Protein AF-A0AAJ1ILN6-F1 (afdb_monomer_lite)

Sequence (214 aa):
MKGFLTTLLFLIFINPLFASNISEKEVSNAFVAITDLGYITAADFISLNRKNFDSIAIRISPSTSLPDAVLFSDADLSFFLPYFEDDDNSNFLSSFLPTIDPFVSERLKINNWKKGEAIVTGAAALVFPNNMTFQQFLSSFQSESLPKVGVSFNYTVSGTLFESEINIKGILIVESDSYGVPIVSPLRLTINNEDYDLSFFERAPLLLTMKNDI

pLDDT: mean 74.53, std 18.69, range [26.62, 97.56]

Foldseek 3Di:
DVVVVVVVVVVVVPPPPPPVPWDPQNVVVQVLLVVLVVLLVVLCLQLVPCPPDVQKDFDADPQARHTFKIWGDFDQLQPRLVVLVPPPRPGPCVVLDVNSSVVSNVSSVVVVGDGFAKTKGWMKGKDFPPSHHPVNQSVCVVVLKHGWIKIWIWMWIGGPNTPDIKIKTFIWIWIADPRSQIDIGTPWIAIPNRTDDSVVCVVVVPPSPPPPDD

Secondary structure (DSSP, 8-state):
-HHHHHHHHHHHHT---------HHHHHHHHHHHHHHHHHHHHHHHH------TTEEEEEPTTT-SEEEEEEEEEEGGGHHHHHH------GGGGTS--HHHHHHHHHHHHTPPTTS-EEEEEEEEE-GGG--HHHHHHHHHTT----EEEEEEEEEESTT-SS-EEEEEEEEEEE-TTS-EEEEEEEEEETTEEPPTHHHHHS--S-------

Structure (mmCIF, N/CA/C/O backbone):
data_AF-A0AAJ1ILN6-F1
#
_entry.id   AF-A0AAJ1ILN6-F1
#
loop_
_atom_site.group_PDB
_atom_site.id
_atom_site.type_symbol
_atom_site.label_atom_id
_atom_site.label_alt_id
_atom_site.label_comp_id
_atom_site.label_asym_id
_atom_site.label_entity_id
_atom_site.label_seq_id
_atom_site.pdbx_PDB_ins_code
_atom_site.Cartn_x
_atom_site.Cartn_y
_atom_site.Cartn_z
_atom_site.occupancy
_atom_site.B_iso_or_equiv
_atom_site.auth_seq_id
_atom_site.auth_comp_id
_atom_site.auth_asym_id
_atom_site.auth_atom_id
_atom_site.pdbx_PDB_model_num
ATOM 1 N N . MET A 1 1 ? -55.133 -8.250 15.981 1.00 48.97 1 MET A N 1
ATOM 2 C CA . MET A 1 1 ? -53.756 -8.801 15.929 1.00 48.97 1 MET A CA 1
ATOM 3 C C . MET A 1 1 ? -53.066 -8.684 14.568 1.00 48.97 1 MET A C 1
ATOM 5 O O . MET A 1 1 ? -51.870 -8.447 14.574 1.00 48.97 1 MET A O 1
ATOM 9 N N . LYS A 1 2 ? -53.751 -8.787 13.415 1.00 44.19 2 LYS A N 1
ATOM 10 C CA . LYS A 1 2 ? -53.084 -8.696 12.094 1.00 44.19 2 LYS A CA 1
ATOM 11 C C . LYS A 1 2 ? -52.472 -7.323 11.764 1.00 44.19 2 LYS A C 1
ATOM 13 O O . LYS A 1 2 ? -51.439 -7.293 11.121 1.00 44.19 2 LYS A O 1
ATOM 18 N N . GLY A 1 3 ? -53.049 -6.218 12.250 1.00 50.69 3 GLY A N 1
ATOM 19 C CA . GLY A 1 3 ? -52.530 -4.867 11.978 1.00 50.69 3 GLY A CA 1
ATOM 20 C C . GLY A 1 3 ? -51.237 -4.498 12.716 1.00 50.69 3 GLY A C 1
ATOM 21 O O . GLY A 1 3 ? -50.501 -3.649 12.244 1.00 50.69 3 GLY A O 1
ATOM 22 N N . PHE A 1 4 ? -50.929 -5.152 13.843 1.00 55.75 4 PHE A N 1
ATOM 23 C CA . PHE A 1 4 ? -49.705 -4.868 14.608 1.00 55.75 4 PHE A CA 1
ATOM 24 C C . PHE A 1 4 ? -48.463 -5.465 13.930 1.00 55.75 4 PHE A C 1
ATOM 26 O O . PHE A 1 4 ? -47.391 -4.869 13.943 1.00 55.75 4 PHE A O 1
ATOM 33 N N . LEU A 1 5 ? -48.633 -6.623 13.280 1.00 52.34 5 LEU A N 1
ATOM 34 C CA . LEU A 1 5 ? -47.559 -7.310 12.566 1.00 52.34 5 LEU A CA 1
ATOM 35 C C . LEU A 1 5 ? -47.140 -6.543 11.303 1.00 52.34 5 LEU A C 1
ATOM 37 O O . LEU A 1 5 ? -45.954 -6.462 11.008 1.00 52.34 5 LEU A O 1
ATOM 41 N N . THR A 1 6 ? -48.094 -5.938 10.589 1.00 55.59 6 THR A N 1
ATOM 42 C CA . THR A 1 6 ? -47.812 -5.155 9.377 1.00 55.59 6 THR A CA 1
ATOM 43 C C . THR A 1 6 ? -47.085 -3.850 9.689 1.00 55.59 6 THR A C 1
ATOM 45 O O . THR A 1 6 ? -46.166 -3.490 8.961 1.00 55.59 6 THR A O 1
ATOM 48 N N . THR A 1 7 ? -47.435 -3.170 10.785 1.00 57.41 7 THR A N 1
ATOM 49 C CA . THR A 1 7 ? -46.750 -1.939 11.214 1.00 57.41 7 THR A CA 1
ATOM 50 C C . THR A 1 7 ? -45.329 -2.219 11.710 1.00 57.41 7 THR A C 1
ATOM 52 O O . THR A 1 7 ? -44.417 -1.458 11.401 1.00 57.41 7 THR A O 1
ATOM 55 N N . LEU A 1 8 ? -45.116 -3.337 12.418 1.00 53.53 8 LEU A N 1
ATOM 56 C CA . LEU A 1 8 ? -43.787 -3.768 12.862 1.00 53.53 8 LEU A CA 1
ATOM 57 C C . LEU A 1 8 ? -42.889 -4.161 11.678 1.00 53.53 8 LEU A C 1
ATOM 59 O O . LEU A 1 8 ? -41.718 -3.797 11.658 1.00 53.53 8 LEU A O 1
ATOM 63 N N . LEU A 1 9 ? -43.445 -4.850 10.671 1.00 54.59 9 LEU A N 1
ATOM 64 C CA . LEU A 1 9 ? -42.706 -5.185 9.453 1.00 54.59 9 LEU A CA 1
ATOM 65 C C . LEU A 1 9 ? -42.307 -3.918 8.691 1.00 54.59 9 LEU A C 1
ATOM 67 O O . LEU A 1 9 ? -41.173 -3.821 8.240 1.00 54.59 9 LEU A O 1
ATOM 71 N N . PHE A 1 10 ? -43.205 -2.930 8.600 1.00 53.09 10 PHE A N 1
ATOM 72 C CA . PHE A 1 10 ? -42.901 -1.661 7.941 1.00 53.09 10 PHE A CA 1
ATOM 73 C C . PHE A 1 10 ? -41.763 -0.925 8.653 1.00 53.09 10 PHE A C 1
ATOM 75 O O . PHE A 1 10 ? -40.828 -0.526 7.977 1.00 53.09 10 PHE A O 1
ATOM 82 N N . LEU A 1 11 ? -41.771 -0.842 9.993 1.00 51.12 11 LEU A N 1
ATOM 83 C CA . LEU A 1 11 ? -40.703 -0.208 10.787 1.00 51.12 11 LEU A CA 1
ATOM 84 C C . LEU A 1 11 ? -39.319 -0.859 10.611 1.00 51.12 11 LEU A C 1
ATOM 86 O O . LEU A 1 11 ? -38.316 -0.156 10.676 1.00 51.12 11 LEU A O 1
ATOM 90 N N . ILE A 1 12 ? -39.252 -2.166 10.337 1.00 56.06 12 ILE A N 1
ATOM 91 C CA . ILE A 1 12 ? -37.987 -2.864 10.037 1.00 56.06 12 ILE A CA 1
ATOM 92 C C . ILE A 1 12 ? -37.446 -2.469 8.650 1.00 56.06 12 ILE A C 1
ATOM 94 O O . ILE A 1 12 ? -36.233 -2.419 8.468 1.00 56.06 12 ILE A O 1
ATOM 98 N N . P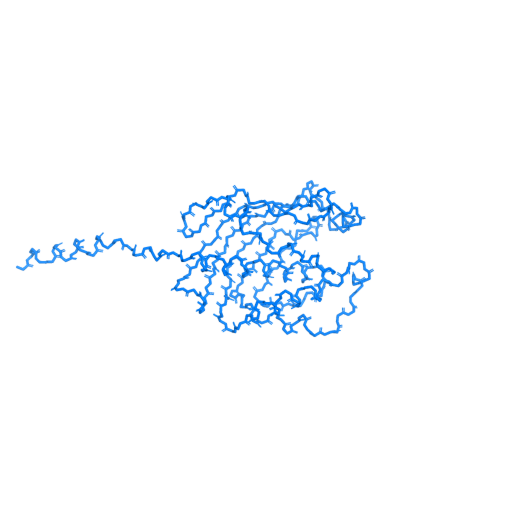HE A 1 13 ? -38.319 -2.119 7.698 1.00 49.25 13 PHE A N 1
ATOM 99 C CA . PHE A 1 13 ? -37.930 -1.655 6.359 1.00 49.25 13 PHE A CA 1
ATOM 100 C C . PHE A 1 13 ? -37.623 -0.148 6.271 1.00 49.25 13 PHE A C 1
ATOM 102 O O . PHE A 1 13 ? -37.093 0.282 5.250 1.00 49.25 13 PHE A O 1
ATOM 109 N N . ILE A 1 14 ? -37.936 0.653 7.303 1.00 47.62 14 ILE A N 1
ATOM 110 C CA . ILE A 1 14 ? -37.633 2.103 7.350 1.00 47.62 14 ILE A CA 1
ATOM 111 C C . ILE A 1 14 ? -36.476 2.453 8.279 1.00 47.62 14 ILE A C 1
ATOM 113 O O . ILE A 1 14 ? -36.237 3.637 8.499 1.00 47.62 14 ILE A O 1
ATOM 117 N N . ASN A 1 15 ? -35.735 1.481 8.815 1.00 37.62 15 ASN A N 1
ATOM 118 C CA . ASN A 1 15 ? -34.398 1.834 9.265 1.00 37.62 15 ASN A CA 1
ATOM 119 C C . ASN A 1 15 ? -33.608 2.164 7.996 1.00 37.62 15 ASN A C 1
ATOM 121 O O . ASN A 1 15 ? -33.340 1.237 7.222 1.00 37.62 15 ASN A O 1
ATOM 125 N N . PRO A 1 16 ? -33.202 3.428 7.749 1.00 43.28 16 PRO A N 1
ATOM 126 C CA . PRO A 1 16 ? -31.959 3.572 7.031 1.00 43.28 16 PRO A CA 1
ATOM 127 C C . PRO A 1 16 ? -30.990 2.754 7.879 1.00 43.28 16 PRO A C 1
ATOM 129 O O . PRO A 1 16 ? -30.863 2.982 9.084 1.00 43.28 16 PRO A O 1
ATOM 132 N N . LEU A 1 17 ? -30.410 1.713 7.283 1.00 42.50 17 LEU A N 1
ATOM 133 C CA . LEU A 1 17 ? -29.115 1.223 7.724 1.00 42.50 17 LEU A CA 1
ATOM 134 C C . LEU A 1 17 ? -28.355 2.481 8.105 1.00 42.50 17 LEU A C 1
ATOM 136 O O . LEU A 1 17 ? -28.198 3.353 7.249 1.00 42.50 17 LEU A O 1
ATOM 140 N N . PHE A 1 18 ? -28.089 2.652 9.399 1.00 43.62 18 PHE A N 1
ATOM 141 C CA . PHE A 1 18 ? -27.288 3.752 9.881 1.00 43.62 18 PHE A CA 1
ATOM 142 C C . PHE A 1 18 ? -26.001 3.625 9.080 1.00 43.62 18 PHE A C 1
ATOM 144 O O . PHE A 1 18 ? -25.185 2.752 9.364 1.00 43.62 18 PHE A O 1
ATOM 151 N N . ALA A 1 19 ? -25.883 4.404 8.005 1.00 45.62 19 ALA A N 1
ATOM 152 C CA . ALA A 1 19 ? -24.608 4.699 7.416 1.00 45.62 19 ALA A CA 1
ATOM 153 C C . ALA A 1 19 ? -23.901 5.367 8.584 1.00 45.62 19 ALA A C 1
ATOM 155 O O . ALA A 1 19 ? -24.261 6.476 8.984 1.00 45.62 19 ALA A O 1
ATOM 156 N N . SER A 1 20 ? -23.052 4.604 9.271 1.00 53.38 20 SER A N 1
ATOM 157 C CA . SER A 1 20 ? -22.117 5.171 10.219 1.00 53.38 20 SER A CA 1
ATOM 158 C C . SER A 1 20 ? -21.394 6.231 9.412 1.00 53.38 20 SER A C 1
ATOM 160 O O . SER A 1 20 ? -20.673 5.896 8.472 1.00 53.38 20 SER A O 1
ATOM 162 N N . ASN A 1 21 ? -21.705 7.499 9.681 1.00 64.31 21 ASN A N 1
ATOM 163 C CA . ASN A 1 21 ? -20.999 8.605 9.062 1.00 64.31 21 ASN A CA 1
ATOM 164 C C . ASN A 1 21 ? -19.540 8.411 9.455 1.00 64.31 21 ASN A C 1
ATOM 166 O O . ASN A 1 21 ? -19.189 8.637 10.611 1.00 64.31 21 ASN A O 1
ATOM 170 N N . ILE A 1 22 ? -18.733 7.910 8.521 1.00 72.75 22 ILE A N 1
ATOM 171 C CA . ILE A 1 22 ? -17.327 7.617 8.770 1.00 72.75 22 ILE A CA 1
ATOM 172 C C . ILE A 1 22 ? -16.673 8.942 9.124 1.00 72.75 22 ILE A C 1
ATOM 174 O O . ILE A 1 22 ? -16.810 9.928 8.393 1.00 72.75 22 ILE A O 1
ATOM 178 N N . SER A 1 23 ? -15.985 8.989 10.257 1.00 81.88 23 SER A N 1
ATOM 179 C CA . SER A 1 23 ? -15.328 10.220 10.669 1.00 81.88 23 SER A CA 1
ATOM 180 C C . SER A 1 23 ? -14.148 10.548 9.746 1.00 81.88 23 SER A C 1
ATOM 182 O O . SER A 1 23 ? -13.457 9.663 9.242 1.00 81.88 23 SER A O 1
ATOM 184 N N . GLU A 1 24 ? -13.844 11.836 9.560 1.00 80.62 24 GLU A N 1
ATOM 185 C CA . GLU A 1 24 ? -12.651 12.266 8.804 1.00 80.62 24 GLU A CA 1
ATOM 186 C C . GLU A 1 24 ? -11.358 11.656 9.372 1.00 80.62 24 GLU A C 1
ATOM 188 O O . GLU A 1 24 ? -10.417 11.354 8.637 1.00 80.62 24 GLU A O 1
ATOM 193 N N . LYS A 1 25 ? -11.326 11.433 10.692 1.00 82.38 25 LYS A N 1
ATOM 194 C CA . LYS A 1 25 ? -10.214 10.784 11.386 1.00 82.38 25 LYS A CA 1
ATOM 195 C C . LYS A 1 25 ? -10.058 9.323 10.967 1.00 82.38 25 LYS A C 1
ATOM 197 O O . LYS A 1 25 ? -8.943 8.891 10.701 1.00 82.38 25 LYS A O 1
ATOM 202 N N . GLU A 1 26 ? -11.152 8.574 10.914 1.00 83.94 26 GLU A N 1
ATOM 203 C CA . GLU A 1 26 ? -11.157 7.186 10.451 1.00 83.94 26 GLU A CA 1
ATOM 204 C C . GLU A 1 26 ? -10.715 7.077 8.991 1.00 83.94 26 GLU A C 1
ATOM 206 O O . GLU A 1 26 ? -9.862 6.254 8.668 1.00 83.94 26 GLU A O 1
ATOM 211 N N . VAL A 1 27 ? -11.216 7.964 8.127 1.00 84.56 27 VAL A N 1
ATOM 212 C CA . VAL A 1 27 ? -10.773 8.056 6.730 1.00 84.56 27 VAL A CA 1
ATOM 213 C C . VAL A 1 27 ? -9.266 8.319 6.655 1.00 84.56 27 VAL A C 1
ATOM 215 O O . VAL A 1 27 ? -8.549 7.608 5.953 1.00 84.56 27 VAL A O 1
ATOM 218 N N . SER A 1 28 ? -8.768 9.296 7.415 1.00 84.44 28 SER A N 1
ATOM 219 C CA . SER A 1 28 ? -7.340 9.622 7.476 1.00 84.44 28 SER A CA 1
ATOM 220 C C . SER A 1 28 ? -6.500 8.425 7.935 1.00 84.44 28 SER A C 1
ATOM 222 O O . SER A 1 28 ? -5.565 8.027 7.243 1.00 84.44 28 SER A O 1
ATOM 224 N N . ASN A 1 29 ? -6.881 7.776 9.039 1.00 86.88 29 ASN A N 1
ATOM 225 C CA . ASN A 1 29 ? -6.201 6.587 9.555 1.00 86.88 29 ASN A CA 1
ATOM 226 C C . ASN A 1 29 ? -6.157 5.455 8.520 1.00 86.88 29 ASN A C 1
ATOM 228 O O . ASN A 1 29 ? -5.124 4.804 8.364 1.00 86.88 29 ASN A O 1
ATOM 232 N N . ALA A 1 30 ? -7.251 5.238 7.787 1.00 88.50 30 ALA A N 1
ATOM 233 C CA . ALA A 1 30 ? -7.317 4.218 6.751 1.00 88.50 30 ALA A CA 1
ATOM 234 C C . ALA A 1 30 ? -6.374 4.528 5.574 1.00 88.50 30 ALA A C 1
ATOM 236 O O . ALA A 1 30 ? -5.704 3.626 5.067 1.00 88.50 30 ALA A O 1
ATOM 237 N N . PHE A 1 31 ? -6.246 5.798 5.177 1.00 86.50 31 PHE A N 1
ATOM 238 C CA . PHE A 1 31 ? -5.269 6.205 4.162 1.00 86.50 31 PHE A CA 1
ATOM 239 C C . PHE A 1 31 ? -3.829 6.039 4.621 1.00 86.50 31 PHE A C 1
ATOM 241 O O . PHE A 1 31 ? -3.002 5.568 3.838 1.00 86.50 31 PHE A O 1
ATOM 248 N N . VAL A 1 32 ? -3.519 6.394 5.868 1.00 86.00 32 VAL A N 1
ATOM 249 C CA . VAL A 1 32 ? -2.177 6.183 6.426 1.00 86.00 32 VAL A CA 1
ATOM 250 C C . VAL A 1 32 ? -1.852 4.687 6.437 1.00 86.00 32 VAL A C 1
ATOM 252 O O . VAL A 1 32 ? -0.792 4.305 5.949 1.00 86.00 32 VAL A O 1
ATOM 255 N N . ALA A 1 33 ? -2.790 3.839 6.871 1.00 88.44 33 ALA A N 1
ATOM 256 C CA . ALA A 1 33 ? -2.634 2.385 6.887 1.00 88.44 33 ALA A CA 1
ATOM 257 C C . ALA A 1 33 ? -2.343 1.791 5.493 1.00 88.44 33 ALA A C 1
ATOM 259 O O . ALA A 1 33 ? -1.369 1.058 5.314 1.00 88.44 33 ALA A O 1
ATOM 260 N N . ILE A 1 34 ? -3.147 2.142 4.482 1.00 88.88 34 ILE A N 1
ATOM 261 C CA . ILE A 1 34 ? -2.944 1.684 3.095 1.00 88.88 34 ILE A CA 1
ATOM 262 C C . ILE A 1 34 ? -1.602 2.180 2.546 1.00 88.88 34 ILE A C 1
ATOM 264 O O . ILE A 1 34 ? -0.902 1.452 1.842 1.00 88.88 34 ILE A O 1
ATOM 268 N N . THR A 1 35 ? -1.240 3.420 2.868 1.00 84.94 35 THR A N 1
ATOM 269 C CA . THR A 1 35 ? -0.002 4.038 2.392 1.00 84.94 35 THR A CA 1
ATOM 270 C C . THR A 1 35 ? 1.224 3.347 2.987 1.00 84.94 35 THR A C 1
ATOM 272 O O . THR A 1 35 ? 2.155 3.026 2.252 1.00 84.94 35 THR A O 1
ATOM 275 N N . ASP A 1 36 ? 1.220 3.072 4.291 1.00 83.69 36 ASP A N 1
ATOM 276 C CA . ASP A 1 36 ? 2.299 2.349 4.969 1.00 83.69 36 ASP A CA 1
ATOM 277 C C . ASP A 1 36 ? 2.485 0.940 4.391 1.00 83.69 36 ASP A C 1
ATOM 279 O O . ASP A 1 36 ? 3.614 0.545 4.099 1.00 83.69 36 ASP A O 1
ATOM 283 N N . LEU A 1 37 ? 1.394 0.214 4.115 1.00 86.62 37 LEU A N 1
ATOM 284 C CA . LEU A 1 37 ? 1.466 -1.079 3.421 1.00 86.62 37 LEU A CA 1
ATOM 285 C C . LEU A 1 37 ? 2.010 -0.963 1.996 1.00 86.62 37 LEU A C 1
ATOM 287 O O . LEU A 1 37 ? 2.736 -1.849 1.543 1.00 86.62 37 LEU A O 1
ATOM 291 N N . GLY A 1 38 ? 1.702 0.127 1.293 1.00 83.94 38 GLY A N 1
ATOM 292 C CA . GLY A 1 38 ? 2.306 0.437 -0.000 1.00 83.94 38 GLY A CA 1
ATOM 293 C C . GLY A 1 38 ? 3.831 0.540 0.091 1.00 83.94 38 GLY A C 1
ATOM 294 O O . GLY A 1 38 ? 4.535 -0.084 -0.705 1.00 83.94 38 GLY A O 1
ATOM 295 N N . TYR A 1 39 ? 4.346 1.254 1.096 1.00 80.56 39 TYR A N 1
ATOM 296 C CA . TYR A 1 39 ? 5.787 1.363 1.345 1.00 80.56 39 TYR A CA 1
ATOM 297 C C . TYR A 1 39 ? 6.425 0.030 1.737 1.00 80.56 39 TYR A C 1
ATOM 299 O O . TYR A 1 39 ? 7.459 -0.326 1.174 1.00 80.56 39 TYR A O 1
ATOM 307 N N . ILE A 1 40 ? 5.793 -0.731 2.635 1.00 84.12 40 ILE A N 1
ATOM 308 C CA . ILE A 1 40 ? 6.236 -2.079 3.023 1.00 84.12 40 ILE A CA 1
ATOM 309 C C . ILE A 1 40 ? 6.350 -2.982 1.790 1.00 84.12 40 ILE A C 1
ATOM 311 O O . ILE A 1 40 ? 7.367 -3.642 1.591 1.00 84.12 40 ILE A O 1
ATOM 315 N N . THR A 1 41 ? 5.330 -2.976 0.931 1.00 83.88 41 THR A N 1
ATOM 316 C CA . THR A 1 41 ? 5.291 -3.807 -0.280 1.00 83.88 41 THR A CA 1
ATOM 317 C C . THR A 1 41 ? 6.372 -3.400 -1.277 1.00 83.88 41 THR A C 1
ATOM 319 O O . THR A 1 41 ? 7.032 -4.256 -1.865 1.00 83.88 41 THR A O 1
ATOM 322 N N . ALA A 1 42 ? 6.571 -2.095 -1.477 1.00 79.62 42 ALA A N 1
ATOM 323 C CA . ALA A 1 42 ? 7.623 -1.589 -2.350 1.00 79.62 42 ALA A CA 1
ATOM 324 C C . ALA A 1 42 ? 9.014 -1.992 -1.838 1.00 79.62 42 ALA A C 1
ATOM 326 O O . ALA A 1 42 ? 9.850 -2.430 -2.628 1.00 79.62 42 ALA A O 1
ATOM 327 N N . ALA A 1 43 ? 9.242 -1.901 -0.526 1.00 76.44 43 ALA A N 1
ATOM 328 C CA . ALA A 1 43 ? 10.489 -2.317 0.103 1.00 76.44 43 ALA A CA 1
ATOM 329 C C . ALA A 1 43 ? 10.725 -3.830 -0.014 1.00 76.44 43 ALA A C 1
ATOM 331 O O . ALA A 1 43 ? 11.814 -4.246 -0.408 1.00 76.44 43 ALA A O 1
ATOM 332 N N . ASP A 1 44 ? 9.710 -4.663 0.232 1.00 77.75 44 ASP A N 1
ATOM 333 C CA . ASP A 1 44 ? 9.822 -6.118 0.064 1.00 77.75 44 ASP A CA 1
ATOM 334 C C . ASP A 1 44 ? 10.136 -6.501 -1.392 1.00 77.75 44 ASP A C 1
ATOM 336 O O . ASP A 1 44 ? 11.050 -7.286 -1.657 1.00 77.75 44 ASP A O 1
ATOM 340 N N . PHE A 1 45 ? 9.460 -5.869 -2.358 1.00 78.75 45 PHE A N 1
ATOM 341 C CA . PHE A 1 45 ? 9.727 -6.095 -3.777 1.00 78.75 45 PHE A CA 1
ATOM 342 C C . PHE A 1 45 ? 11.152 -5.684 -4.177 1.00 78.75 45 PHE A C 1
ATOM 344 O O . PHE A 1 45 ? 11.863 -6.462 -4.817 1.00 78.75 45 PHE A O 1
ATOM 351 N N . ILE A 1 46 ? 11.579 -4.472 -3.807 1.00 74.50 46 ILE A N 1
ATOM 352 C CA . ILE A 1 46 ? 12.877 -3.910 -4.212 1.00 74.50 46 ILE A CA 1
ATOM 353 C C . ILE A 1 46 ? 14.033 -4.599 -3.499 1.00 74.50 46 ILE A C 1
ATOM 355 O O . ILE A 1 46 ? 15.069 -4.843 -4.114 1.00 74.50 46 ILE A O 1
ATOM 359 N N . SER A 1 47 ? 13.877 -4.932 -2.218 1.00 66.25 47 SER A N 1
ATOM 360 C CA . SER A 1 47 ? 14.924 -5.611 -1.460 1.00 66.25 47 SER A CA 1
ATOM 361 C C . SER A 1 47 ? 15.251 -6.987 -2.046 1.00 66.25 47 SER A C 1
ATOM 363 O O . SER A 1 47 ? 16.312 -7.520 -1.735 1.00 66.25 47 SER A O 1
ATOM 365 N N . LEU A 1 48 ? 14.378 -7.563 -2.892 1.00 61.72 48 LEU A N 1
ATOM 366 C CA . LEU A 1 48 ? 14.445 -8.938 -3.407 1.00 61.72 48 LEU A CA 1
ATOM 367 C C . LEU A 1 48 ? 14.547 -9.994 -2.300 1.00 61.72 48 LEU A C 1
ATOM 369 O O . LEU A 1 48 ? 14.743 -11.174 -2.598 1.00 61.72 48 LEU A O 1
ATOM 373 N N . ASN A 1 49 ? 14.405 -9.591 -1.035 1.00 54.84 49 ASN A N 1
ATOM 374 C CA . ASN A 1 49 ? 14.641 -10.469 0.093 1.00 54.84 49 ASN A CA 1
ATOM 375 C C . ASN A 1 49 ? 13.456 -11.380 0.369 1.00 54.84 49 ASN A C 1
ATOM 377 O O . ASN A 1 49 ? 13.595 -12.285 1.184 1.00 54.84 49 ASN A O 1
ATOM 381 N N . ARG A 1 50 ? 12.320 -11.148 -0.315 1.00 56.59 50 ARG A N 1
ATOM 382 C CA . ARG A 1 50 ? 11.061 -11.886 -0.167 1.00 56.59 50 ARG A CA 1
ATOM 383 C C . ARG A 1 50 ? 10.903 -12.327 1.277 1.00 56.59 50 ARG A C 1
ATOM 385 O O . ARG A 1 50 ? 10.855 -13.532 1.554 1.00 56.59 50 ARG A O 1
ATOM 392 N N . LYS A 1 51 ? 10.933 -11.357 2.199 1.00 61.78 51 LYS A N 1
ATOM 393 C CA . LYS A 1 51 ? 10.568 -11.638 3.584 1.00 61.78 51 LYS A CA 1
ATOM 394 C C . LYS A 1 51 ? 9.104 -12.032 3.448 1.00 61.78 51 LYS A C 1
ATOM 396 O O . LYS A 1 51 ? 8.264 -11.168 3.268 1.00 61.78 51 LYS A O 1
ATOM 401 N N . ASN A 1 52 ? 8.836 -13.336 3.325 1.00 60.84 52 ASN A N 1
ATOM 402 C CA . ASN A 1 52 ? 7.523 -13.850 2.953 1.00 60.84 52 ASN A CA 1
ATOM 403 C C . ASN A 1 52 ? 6.563 -13.452 4.069 1.00 60.84 52 ASN A C 1
ATOM 405 O O . ASN A 1 52 ? 6.477 -14.125 5.094 1.00 60.84 52 ASN A O 1
ATOM 409 N N . PHE A 1 53 ? 5.889 -12.325 3.886 1.00 77.00 53 PHE A N 1
ATOM 410 C CA . PHE A 1 53 ? 4.804 -11.921 4.746 1.00 77.00 53 PHE A CA 1
ATOM 411 C C . PHE A 1 53 ? 3.617 -12.785 4.351 1.00 77.00 53 PHE A C 1
ATOM 413 O O . PHE A 1 53 ? 3.098 -12.653 3.247 1.00 77.00 53 PHE A O 1
ATOM 420 N N . ASP A 1 54 ? 3.166 -13.661 5.246 1.00 83.69 54 ASP A N 1
ATOM 421 C CA . ASP A 1 54 ? 2.003 -14.518 4.978 1.00 83.69 54 ASP A CA 1
ATOM 422 C C . ASP A 1 54 ? 0.748 -13.699 4.606 1.00 83.69 54 ASP A C 1
ATOM 424 O O . ASP A 1 54 ? -0.149 -14.190 3.921 1.00 83.69 54 ASP A O 1
ATOM 428 N N . SER A 1 55 ? 0.705 -12.430 5.026 1.00 89.75 55 SER A N 1
ATOM 429 C CA . SER A 1 55 ? -0.372 -11.478 4.762 1.00 89.75 55 SER A CA 1
ATOM 430 C C . SER A 1 55 ? -0.176 -10.604 3.515 1.00 89.75 55 SER A C 1
ATOM 432 O O . SER A 1 55 ? -1.098 -9.860 3.174 1.00 89.75 55 SER A O 1
ATOM 434 N N . ILE A 1 56 ? 0.965 -10.678 2.812 1.00 89.75 56 ILE A N 1
ATOM 435 C CA . ILE A 1 56 ? 1.231 -9.919 1.576 1.00 89.75 56 ILE A CA 1
ATOM 436 C C . ILE A 1 56 ? 1.641 -10.872 0.454 1.00 89.75 56 ILE A C 1
ATOM 438 O O . ILE A 1 56 ? 2.654 -11.559 0.530 1.00 89.75 56 ILE A O 1
ATOM 442 N N . ALA A 1 57 ? 0.898 -10.854 -0.649 1.00 90.50 57 ALA A N 1
ATOM 443 C CA . ALA A 1 57 ? 1.274 -11.565 -1.864 1.00 90.50 57 ALA A CA 1
ATOM 444 C C . ALA A 1 57 ? 1.485 -10.585 -3.020 1.00 90.50 57 ALA A C 1
ATOM 446 O O . ALA A 1 57 ? 0.578 -9.842 -3.399 1.00 90.50 57 ALA A O 1
ATOM 447 N N . ILE A 1 58 ? 2.676 -10.624 -3.619 1.00 89.81 58 ILE A N 1
ATOM 448 C CA . ILE A 1 58 ? 3.029 -9.824 -4.794 1.00 89.81 58 ILE A CA 1
ATOM 449 C C . ILE A 1 58 ? 3.037 -10.737 -6.018 1.00 89.81 58 ILE A C 1
ATOM 451 O O . ILE A 1 58 ? 3.836 -11.674 -6.114 1.00 89.81 58 ILE A O 1
ATOM 455 N N . ARG A 1 59 ? 2.155 -10.464 -6.981 1.00 91.19 59 ARG A N 1
ATOM 456 C CA . ARG A 1 59 ? 2.175 -11.133 -8.281 1.00 91.19 59 ARG A CA 1
ATOM 457 C C . ARG A 1 59 ? 3.107 -10.371 -9.214 1.00 91.19 59 ARG A C 1
ATOM 459 O O . ARG A 1 59 ? 2.987 -9.161 -9.380 1.00 91.19 59 ARG A O 1
ATOM 466 N N . ILE A 1 60 ? 4.046 -11.101 -9.807 1.00 90.81 60 ILE A N 1
ATOM 467 C CA . ILE A 1 60 ? 5.024 -10.556 -10.745 1.00 90.81 60 ILE A CA 1
ATOM 468 C C . ILE A 1 60 ? 4.619 -10.933 -12.163 1.00 90.81 60 ILE A C 1
ATOM 470 O O . ILE A 1 60 ? 4.397 -12.108 -12.466 1.00 90.81 60 ILE A O 1
ATOM 474 N N . SER A 1 61 ? 4.565 -9.937 -13.042 1.00 90.25 61 SER A N 1
ATOM 475 C CA . SER A 1 61 ? 4.339 -10.157 -14.462 1.00 90.25 61 SER A CA 1
ATOM 476 C C . SER A 1 61 ? 5.521 -10.922 -15.075 1.00 90.25 61 SER A C 1
ATOM 478 O O . SER A 1 61 ? 6.666 -10.467 -14.974 1.00 90.25 61 SER A O 1
ATOM 480 N N . PRO A 1 62 ? 5.281 -12.050 -15.767 1.00 88.12 62 PRO A N 1
ATOM 481 C CA . PRO A 1 62 ? 6.349 -12.852 -16.358 1.00 88.12 62 PRO A CA 1
ATOM 482 C C . PRO A 1 62 ? 7.049 -12.155 -17.533 1.00 88.12 62 PRO A C 1
ATOM 484 O O . PRO A 1 62 ? 8.177 -12.513 -17.861 1.00 88.12 62 PRO A O 1
ATOM 487 N N . SER A 1 63 ? 6.409 -11.173 -18.177 1.00 88.81 63 SER A N 1
ATOM 488 C CA . SER A 1 63 ? 6.985 -10.459 -19.324 1.00 88.81 63 SER A CA 1
ATOM 489 C C . SER A 1 63 ? 7.855 -9.271 -18.917 1.00 88.81 63 SER A C 1
ATOM 491 O O . SER A 1 63 ? 8.837 -8.978 -19.594 1.00 88.81 63 SER A O 1
ATOM 493 N N . THR A 1 64 ? 7.518 -8.590 -17.820 1.00 90.00 64 THR A N 1
ATOM 494 C CA . THR A 1 64 ? 8.210 -7.364 -17.386 1.00 90.00 64 THR A CA 1
ATOM 495 C C . THR A 1 64 ? 9.070 -7.563 -16.144 1.00 90.00 64 THR A C 1
ATOM 497 O O . THR A 1 64 ? 9.961 -6.755 -15.890 1.00 90.00 64 THR A O 1
ATOM 500 N N . SER A 1 65 ? 8.834 -8.629 -15.372 1.00 89.38 65 SER A N 1
ATOM 501 C CA . SER A 1 65 ? 9.393 -8.825 -14.025 1.00 89.38 65 SER A CA 1
ATOM 502 C C . SER A 1 65 ? 9.043 -7.703 -13.034 1.00 89.38 65 SER A C 1
ATOM 504 O O . SER A 1 65 ? 9.693 -7.567 -12.003 1.00 89.38 65 SER A O 1
ATOM 506 N N . LEU A 1 66 ? 8.013 -6.906 -13.337 1.00 89.75 66 LEU A N 1
ATOM 507 C CA . LEU A 1 66 ? 7.435 -5.902 -12.441 1.00 89.75 66 LEU A CA 1
ATOM 508 C C . LEU A 1 66 ? 6.176 -6.454 -11.759 1.00 89.75 66 LEU A C 1
ATOM 510 O O . LEU A 1 66 ? 5.533 -7.351 -12.319 1.00 89.75 66 LEU A O 1
ATOM 514 N N . PRO A 1 67 ? 5.801 -5.932 -10.579 1.00 89.25 67 PRO A N 1
ATOM 515 C CA . PRO A 1 67 ? 4.563 -6.321 -9.927 1.00 89.25 67 PRO A CA 1
ATOM 516 C C . PRO A 1 67 ? 3.368 -5.867 -10.767 1.00 89.25 67 PRO A C 1
ATOM 518 O O . PRO A 1 67 ? 3.332 -4.738 -11.241 1.00 89.25 67 PRO A O 1
ATOM 521 N N . ASP A 1 68 ? 2.388 -6.738 -10.967 1.00 92.25 68 ASP A N 1
ATOM 522 C CA . ASP A 1 68 ? 1.141 -6.391 -11.660 1.00 92.25 68 ASP A CA 1
ATOM 523 C C . ASP A 1 68 ? -0.069 -6.420 -10.720 1.00 92.25 68 ASP A C 1
ATOM 525 O O . ASP A 1 68 ? -1.089 -5.787 -10.999 1.00 92.25 68 ASP A O 1
ATOM 529 N N . ALA A 1 69 ? 0.057 -7.107 -9.583 1.00 93.12 69 ALA A N 1
ATOM 530 C CA . ALA A 1 69 ? -0.914 -7.078 -8.509 1.00 93.12 69 ALA A CA 1
ATOM 531 C C . ALA A 1 69 ? -0.263 -7.284 -7.137 1.00 93.12 69 ALA A C 1
ATOM 533 O O . ALA A 1 69 ? 0.730 -7.998 -6.995 1.00 93.12 69 ALA A O 1
ATOM 534 N N . VAL A 1 70 ? -0.882 -6.693 -6.123 1.00 92.81 70 VAL A N 1
ATOM 535 C CA . VAL A 1 70 ? -0.567 -6.875 -4.705 1.00 92.81 70 VAL A CA 1
ATOM 536 C C . VAL A 1 70 ? -1.856 -7.268 -4.001 1.00 92.81 70 VAL A C 1
ATOM 538 O O . VAL A 1 70 ? -2.896 -6.656 -4.244 1.00 92.81 70 VAL A O 1
ATOM 541 N N . LEU A 1 71 ? -1.792 -8.287 -3.151 1.00 94.44 71 LEU A N 1
ATOM 542 C CA . LEU A 1 71 ? -2.895 -8.757 -2.324 1.00 94.44 71 LEU A CA 1
ATOM 543 C C . LEU A 1 71 ? -2.495 -8.667 -0.853 1.00 94.44 71 LEU A C 1
ATOM 545 O O . LEU A 1 71 ? -1.455 -9.193 -0.462 1.00 94.44 71 LEU A O 1
ATOM 549 N N . PHE A 1 72 ? -3.364 -8.064 -0.053 1.00 95.06 72 PHE A N 1
ATOM 550 C CA . PHE A 1 72 ? -3.301 -8.066 1.400 1.00 95.06 72 PHE A CA 1
ATOM 551 C C . PHE A 1 72 ? -4.373 -9.002 1.950 1.00 95.06 72 PHE A C 1
ATOM 553 O O . PHE A 1 72 ? -5.544 -8.903 1.569 1.00 95.06 72 PHE A O 1
ATOM 560 N N . SER A 1 73 ? -3.964 -9.922 2.819 1.00 95.06 73 SER A N 1
ATOM 561 C CA . SER A 1 73 ? -4.841 -10.878 3.502 1.00 95.06 73 SER A CA 1
ATOM 562 C C . SER A 1 73 ? -4.690 -10.688 5.005 1.00 95.06 73 SER A C 1
ATOM 564 O O . SER A 1 73 ? -3.740 -11.196 5.594 1.00 95.06 73 SER A O 1
ATOM 566 N N . ASP A 1 74 ? -5.598 -9.910 5.593 1.00 95.00 74 ASP A N 1
ATOM 567 C CA . ASP A 1 74 ? -5.600 -9.537 7.009 1.00 95.00 74 ASP A CA 1
ATOM 568 C C . ASP A 1 74 ? -4.236 -8.997 7.474 1.00 95.00 74 ASP A C 1
ATOM 570 O O . ASP A 1 74 ? -3.680 -9.393 8.501 1.00 95.00 74 ASP A O 1
ATOM 574 N N . ALA A 1 75 ? -3.670 -8.083 6.681 1.00 94.12 75 ALA A N 1
ATOM 575 C CA . ALA A 1 75 ? -2.376 -7.477 6.949 1.00 94.12 75 ALA A CA 1
ATOM 576 C C . ALA A 1 75 ? -2.482 -6.480 8.111 1.00 94.12 75 ALA A C 1
ATOM 578 O O . ALA A 1 75 ? -2.901 -5.337 7.928 1.00 94.12 75 ALA A O 1
ATOM 579 N N . ASP A 1 76 ? -2.108 -6.928 9.310 1.00 93.62 76 ASP A N 1
ATOM 580 C CA . ASP A 1 76 ? -2.006 -6.096 10.512 1.00 93.62 76 ASP A CA 1
ATOM 581 C C . ASP A 1 76 ? -0.666 -5.348 10.528 1.00 93.62 76 ASP A C 1
ATOM 583 O O . ASP A 1 76 ? 0.414 -5.948 10.555 1.00 93.62 76 ASP A O 1
ATOM 587 N N . LEU A 1 77 ? -0.753 -4.017 10.518 1.00 90.81 77 LEU A N 1
ATOM 588 C CA . LEU A 1 77 ? 0.392 -3.114 10.408 1.00 90.81 77 LEU A CA 1
ATOM 589 C C . LEU A 1 77 ? 1.409 -3.248 11.549 1.00 90.81 77 LEU A C 1
ATOM 591 O O . LEU A 1 77 ? 2.593 -2.966 11.356 1.00 90.81 77 LEU A O 1
ATOM 595 N N . SER A 1 78 ? 0.979 -3.712 12.723 1.00 89.62 78 SER A N 1
ATOM 596 C CA . SER A 1 78 ? 1.856 -3.874 13.888 1.00 89.62 78 SER A CA 1
ATOM 597 C C . SER A 1 78 ? 2.935 -4.937 13.705 1.00 89.62 78 SER A C 1
ATOM 599 O O . SER A 1 78 ? 3.954 -4.907 14.396 1.00 89.62 78 SER A O 1
ATOM 601 N N . PHE A 1 79 ? 2.739 -5.873 12.772 1.00 87.69 79 PHE A N 1
ATOM 602 C CA . PHE A 1 79 ? 3.711 -6.931 12.540 1.00 87.69 79 PHE A CA 1
ATOM 603 C C . PHE A 1 79 ? 4.935 -6.447 11.777 1.00 87.69 79 PHE A C 1
ATOM 605 O O . PHE A 1 79 ? 5.983 -7.051 11.942 1.00 87.69 79 PHE A O 1
ATOM 612 N N . PHE A 1 80 ? 4.850 -5.379 10.979 1.00 84.50 80 PHE A N 1
ATOM 613 C CA . PHE A 1 80 ? 5.897 -5.058 10.005 1.00 84.50 80 PHE A CA 1
ATOM 614 C C . PHE A 1 80 ? 7.112 -4.341 10.593 1.00 84.50 80 PHE A C 1
ATOM 616 O O . PHE A 1 80 ? 8.221 -4.588 10.128 1.00 84.50 80 PHE A O 1
ATOM 623 N N . LEU A 1 81 ? 6.938 -3.495 11.616 1.00 83.06 81 LEU A N 1
ATOM 624 C CA . LEU A 1 81 ? 8.039 -2.699 12.173 1.00 83.06 81 LEU A CA 1
ATOM 625 C C . LEU A 1 81 ? 9.237 -3.563 12.627 1.00 83.06 81 LEU A C 1
ATOM 627 O O . LEU A 1 81 ? 10.340 -3.283 12.157 1.00 83.06 81 LEU A O 1
ATOM 631 N N . PRO A 1 82 ? 9.056 -4.642 13.421 1.00 80.06 82 PRO A N 1
ATOM 632 C CA . PRO A 1 82 ? 10.166 -5.517 13.805 1.00 80.06 82 PRO A CA 1
ATOM 633 C C . PRO A 1 82 ? 10.971 -6.061 12.615 1.00 80.06 82 PRO A C 1
ATOM 635 O O . PRO A 1 82 ? 12.194 -6.122 12.674 1.00 80.06 82 PRO A O 1
ATOM 638 N N . TYR A 1 83 ? 10.318 -6.377 11.490 1.00 75.81 83 TYR A N 1
ATOM 639 C CA . TYR A 1 83 ? 11.013 -6.911 10.314 1.00 75.81 83 TYR A CA 1
ATOM 640 C C . TYR A 1 83 ? 11.921 -5.895 9.623 1.00 75.81 83 TYR A C 1
ATOM 642 O O . TYR A 1 83 ? 12.860 -6.310 8.946 1.00 75.81 83 TYR A O 1
ATOM 650 N N . PHE A 1 84 ? 11.641 -4.597 9.743 1.00 74.44 84 PHE A N 1
ATOM 651 C CA . PHE A 1 84 ? 12.488 -3.535 9.190 1.00 74.44 84 PHE A CA 1
ATOM 652 C C . PHE A 1 84 ? 13.512 -3.008 10.203 1.00 74.44 84 PHE A C 1
ATOM 654 O O . PHE A 1 84 ? 14.394 -2.245 9.823 1.00 74.44 84 PHE A O 1
ATOM 661 N N . GLU A 1 85 ? 13.405 -3.395 11.477 1.00 74.25 85 GLU A N 1
ATOM 662 C CA . GLU A 1 85 ? 14.420 -3.126 12.504 1.00 74.25 85 GLU A CA 1
ATOM 663 C C . GLU A 1 85 ? 15.485 -4.228 12.602 1.00 74.25 85 GLU A C 1
ATOM 665 O O . GLU A 1 85 ? 16.578 -3.966 13.100 1.00 74.25 85 GLU A O 1
ATOM 670 N N . ASP A 1 86 ? 15.197 -5.435 12.105 1.00 63.88 86 ASP A N 1
ATOM 671 C CA . ASP A 1 86 ? 16.177 -6.520 12.011 1.00 63.88 86 ASP A CA 1
ATOM 672 C C . ASP A 1 86 ? 17.230 -6.216 10.921 1.00 63.88 86 ASP A C 1
ATOM 674 O O . ASP A 1 86 ? 17.024 -6.443 9.724 1.00 63.88 86 ASP A O 1
ATOM 678 N N . ASP A 1 87 ? 18.369 -5.697 11.385 1.00 50.31 87 ASP A N 1
ATOM 679 C CA . ASP A 1 87 ? 19.485 -5.050 10.669 1.00 50.31 87 ASP A CA 1
ATOM 680 C C . ASP A 1 87 ? 20.359 -5.977 9.781 1.00 50.31 87 ASP A C 1
ATOM 682 O O . ASP A 1 87 ? 21.451 -5.602 9.357 1.00 50.31 87 ASP A O 1
ATOM 686 N N . ASP A 1 88 ? 19.922 -7.204 9.478 1.00 49.31 88 ASP A N 1
ATOM 687 C CA . ASP A 1 88 ? 20.790 -8.233 8.863 1.00 49.31 88 ASP A CA 1
ATOM 688 C C . ASP A 1 88 ? 20.783 -8.251 7.315 1.00 49.31 88 ASP A C 1
ATOM 690 O O . ASP A 1 88 ? 21.403 -9.101 6.668 1.00 49.31 88 ASP A O 1
ATOM 694 N N . ASN A 1 89 ? 20.109 -7.296 6.671 1.00 47.94 89 ASN A N 1
ATOM 695 C CA . ASN A 1 89 ? 19.861 -7.322 5.227 1.00 47.94 89 ASN A CA 1
ATOM 696 C C . ASN A 1 89 ? 20.898 -6.547 4.400 1.00 47.94 89 ASN A C 1
ATOM 698 O O . ASN A 1 89 ? 20.615 -5.525 3.770 1.00 47.94 89 ASN A O 1
ATOM 702 N N . SER A 1 90 ? 22.108 -7.091 4.314 1.00 46.81 90 SER A N 1
ATOM 703 C CA . SER A 1 90 ? 23.103 -6.676 3.316 1.00 46.81 90 SER A CA 1
ATOM 704 C C . SER A 1 90 ? 22.767 -7.226 1.915 1.00 46.81 90 SER A C 1
ATOM 706 O O . SER A 1 90 ? 23.411 -8.141 1.409 1.00 46.81 90 SER A O 1
ATOM 708 N N . ASN A 1 91 ? 21.747 -6.670 1.252 1.00 47.97 91 ASN A N 1
ATOM 709 C CA . ASN A 1 91 ? 21.384 -7.076 -0.115 1.00 47.97 91 ASN A CA 1
ATOM 710 C C . ASN A 1 91 ? 22.146 -6.294 -1.185 1.00 47.97 91 ASN A C 1
ATOM 712 O O . ASN A 1 91 ? 22.334 -5.097 -1.068 1.00 47.97 91 ASN A O 1
ATOM 716 N N . PHE A 1 92 ? 22.506 -6.946 -2.294 1.00 44.81 92 PHE A N 1
ATOM 717 C CA . PHE A 1 92 ? 23.234 -6.358 -3.435 1.00 44.81 92 PHE A CA 1
ATOM 718 C C . PHE A 1 92 ? 22.643 -5.032 -3.974 1.00 44.81 92 PHE A C 1
ATOM 720 O O . PHE A 1 92 ? 23.376 -4.200 -4.503 1.00 44.81 92 PHE A O 1
ATOM 727 N N . LEU A 1 93 ? 21.334 -4.796 -3.811 1.00 45.91 93 LEU A N 1
ATOM 728 C CA . LEU A 1 93 ? 20.671 -3.545 -4.205 1.00 45.91 93 LEU A CA 1
ATOM 729 C C . LEU A 1 93 ? 20.770 -2.411 -3.168 1.00 45.91 93 LEU A C 1
ATOM 731 O O . LEU A 1 93 ? 20.561 -1.261 -3.544 1.00 45.91 93 LEU A O 1
ATOM 735 N N . SER A 1 94 ? 21.170 -2.683 -1.919 1.00 46.78 94 SER A N 1
ATOM 736 C CA . SER A 1 94 ? 21.460 -1.649 -0.904 1.00 46.78 94 SER A CA 1
ATOM 737 C C . SER A 1 94 ? 22.653 -0.764 -1.283 1.00 46.78 94 SER A C 1
ATOM 739 O O . 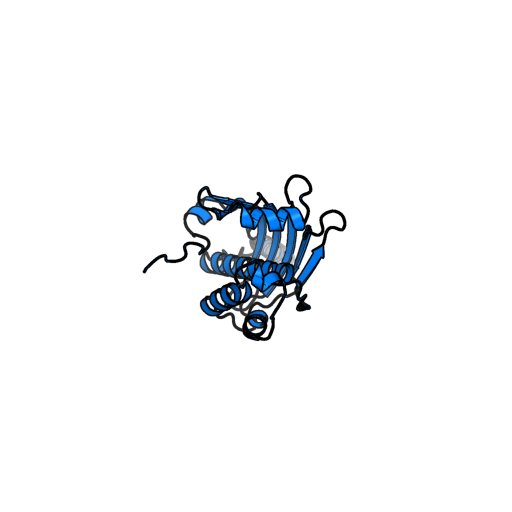SER A 1 94 ? 22.840 0.315 -0.734 1.00 46.78 94 SER A O 1
ATOM 741 N N . SER A 1 95 ? 23.456 -1.211 -2.256 1.00 42.59 95 SER A N 1
ATOM 742 C CA . SER A 1 95 ? 24.541 -0.432 -2.863 1.00 42.59 95 SER A CA 1
ATOM 743 C C . SER A 1 95 ? 24.065 0.500 -3.988 1.00 42.59 95 SER A C 1
ATOM 745 O O . SER A 1 95 ? 24.813 1.385 -4.395 1.00 42.59 95 SER A O 1
ATOM 747 N N . PHE A 1 96 ? 22.857 0.285 -4.526 1.00 40.75 96 PHE A N 1
ATOM 748 C CA . PHE A 1 96 ? 22.325 0.991 -5.701 1.00 40.75 96 PHE A CA 1
ATOM 749 C C . PHE A 1 96 ? 21.127 1.890 -5.387 1.00 40.75 96 PHE A C 1
ATOM 751 O O . PHE A 1 96 ? 20.892 2.854 -6.112 1.00 40.75 96 PHE A O 1
ATOM 758 N N . LEU A 1 97 ? 20.378 1.588 -4.329 1.00 49.38 97 LEU A N 1
ATOM 759 C CA . LEU A 1 97 ? 19.270 2.395 -3.837 1.00 49.38 97 LEU A CA 1
ATOM 760 C C . LEU A 1 97 ? 19.545 2.706 -2.361 1.00 49.38 97 LEU A C 1
ATOM 762 O O . LEU A 1 97 ? 19.934 1.782 -1.640 1.00 49.38 97 LEU A O 1
ATOM 766 N N . PRO A 1 98 ? 19.379 3.963 -1.898 1.00 49.44 98 PRO A N 1
ATOM 767 C CA . PRO A 1 98 ? 19.444 4.261 -0.471 1.00 49.44 98 PRO A CA 1
ATOM 768 C C . PRO A 1 98 ? 18.524 3.283 0.251 1.00 49.44 98 PRO A C 1
ATOM 770 O O . PRO A 1 98 ? 17.416 3.025 -0.218 1.00 49.44 98 PRO A O 1
ATOM 773 N N . THR A 1 99 ? 19.030 2.679 1.322 1.00 55.22 99 THR A N 1
ATOM 774 C CA . THR A 1 99 ? 18.388 1.578 2.033 1.00 55.22 99 THR A CA 1
ATOM 775 C C . THR A 1 99 ? 16.935 1.963 2.331 1.00 55.22 99 THR A C 1
ATOM 777 O O . THR A 1 99 ? 16.670 2.830 3.161 1.00 55.22 99 THR A O 1
ATOM 780 N N . ILE A 1 100 ? 15.990 1.376 1.590 1.00 61.72 100 ILE A N 1
ATOM 781 C CA . ILE A 1 100 ? 14.558 1.691 1.714 1.00 61.72 100 ILE A CA 1
ATOM 782 C C . ILE A 1 100 ? 14.059 1.263 3.102 1.00 61.72 100 ILE A C 1
ATOM 784 O O . ILE A 1 100 ? 13.176 1.899 3.671 1.00 61.72 100 ILE A O 1
ATOM 788 N N . ASP A 1 101 ? 14.693 0.242 3.679 1.00 66.94 101 ASP A N 1
ATOM 789 C CA . ASP A 1 101 ? 14.346 -0.349 4.970 1.00 66.94 101 ASP A CA 1
ATOM 790 C C . ASP A 1 101 ? 14.375 0.676 6.136 1.00 66.94 101 ASP A C 1
ATOM 792 O O . ASP A 1 101 ? 13.347 0.814 6.800 1.00 66.94 101 ASP A O 1
ATOM 796 N N . PRO A 1 102 ? 15.443 1.478 6.363 1.00 65.94 102 PRO A N 1
ATOM 797 C CA . PRO A 1 102 ? 15.437 2.590 7.321 1.00 65.94 102 PRO A CA 1
ATOM 798 C C . PRO A 1 102 ? 14.303 3.601 7.146 1.00 65.94 102 PRO A C 1
ATOM 800 O O . PRO A 1 102 ? 13.710 4.019 8.139 1.00 65.94 102 PRO A O 1
ATOM 803 N N . PHE A 1 103 ? 13.970 3.975 5.906 1.00 70.06 103 PHE A N 1
ATOM 804 C CA . PHE A 1 103 ? 12.871 4.907 5.639 1.00 70.06 103 PHE A CA 1
ATOM 805 C C . PHE A 1 103 ? 11.518 4.299 6.027 1.00 70.06 103 PHE A C 1
ATOM 807 O O . PHE A 1 103 ? 10.698 4.952 6.675 1.00 70.06 103 PHE A O 1
ATOM 814 N N . VAL A 1 104 ? 11.287 3.031 5.675 1.00 74.12 104 VAL A N 1
ATOM 815 C CA . VAL A 1 104 ? 10.066 2.312 6.065 1.00 74.12 104 VAL A CA 1
ATOM 816 C C . VAL A 1 104 ? 10.000 2.142 7.582 1.00 74.12 104 VAL A C 1
ATOM 818 O O . VAL A 1 104 ? 8.950 2.392 8.168 1.00 74.12 104 VAL A O 1
ATOM 821 N N . SER A 1 105 ? 11.113 1.805 8.237 1.00 76.44 105 SER A N 1
ATOM 822 C CA . SER A 1 105 ? 11.204 1.707 9.699 1.00 76.44 105 SER A CA 1
ATOM 823 C C . SER A 1 105 ? 10.855 3.033 10.383 1.00 76.44 105 SER A C 1
ATOM 825 O O . SER A 1 105 ? 10.005 3.060 11.271 1.00 76.44 105 SER A O 1
ATOM 827 N N . GLU A 1 106 ? 11.443 4.153 9.950 1.00 76.56 106 GLU A N 1
ATOM 828 C CA . GLU A 1 106 ? 11.145 5.483 10.496 1.00 76.56 106 GLU A CA 1
ATOM 829 C C . GLU A 1 106 ? 9.669 5.852 10.310 1.00 76.56 106 GLU A C 1
ATOM 831 O O . GLU A 1 106 ? 9.008 6.292 11.254 1.00 76.56 106 GLU A O 1
ATOM 836 N N . ARG A 1 107 ? 9.116 5.596 9.121 1.00 79.50 107 ARG A N 1
ATOM 837 C CA . ARG A 1 107 ? 7.701 5.839 8.832 1.00 79.50 107 ARG A CA 1
ATOM 838 C C . ARG A 1 107 ? 6.778 5.018 9.735 1.00 79.50 107 ARG A C 1
ATOM 840 O O . ARG A 1 107 ? 5.848 5.569 10.321 1.00 79.50 107 ARG A O 1
ATOM 847 N N . LEU A 1 108 ? 7.054 3.725 9.898 1.00 82.50 108 LEU A N 1
ATOM 848 C CA . LEU A 1 108 ? 6.273 2.851 10.776 1.00 82.50 108 LEU A CA 1
ATOM 849 C C . LEU A 1 108 ? 6.404 3.252 12.254 1.00 82.50 108 LEU A C 1
ATOM 851 O O . LEU A 1 108 ? 5.428 3.140 12.995 1.00 82.50 108 LEU A O 1
ATOM 855 N N . LYS A 1 109 ? 7.556 3.787 12.685 1.00 84.75 109 LYS A N 1
ATOM 856 C CA . LYS A 1 109 ? 7.753 4.342 14.039 1.00 84.75 109 LYS A CA 1
ATOM 857 C C . LYS A 1 109 ? 6.915 5.584 14.306 1.00 84.75 109 LYS A C 1
ATOM 859 O O . LYS A 1 109 ? 6.424 5.734 15.421 1.00 84.75 109 LYS A O 1
ATOM 864 N N . ILE A 1 110 ? 6.749 6.461 13.313 1.00 85.00 110 ILE A N 1
ATOM 865 C CA . ILE A 1 110 ? 5.915 7.667 13.444 1.00 85.00 110 ILE A CA 1
ATOM 866 C C . ILE A 1 110 ? 4.472 7.280 13.778 1.00 85.00 110 ILE A C 1
ATOM 868 O O . ILE A 1 110 ? 3.864 7.883 14.662 1.00 85.00 110 ILE A O 1
ATOM 872 N N . ASN A 1 111 ? 3.944 6.257 13.104 1.00 84.31 111 ASN A N 1
ATOM 873 C CA . ASN A 1 111 ? 2.563 5.817 13.296 1.00 84.31 111 ASN A CA 1
ATOM 874 C C . ASN A 1 111 ? 2.403 4.846 14.479 1.00 84.31 111 ASN A C 1
ATOM 876 O O . ASN A 1 111 ? 1.357 4.847 15.121 1.00 84.31 111 ASN A O 1
ATOM 880 N N . ASN A 1 112 ? 3.44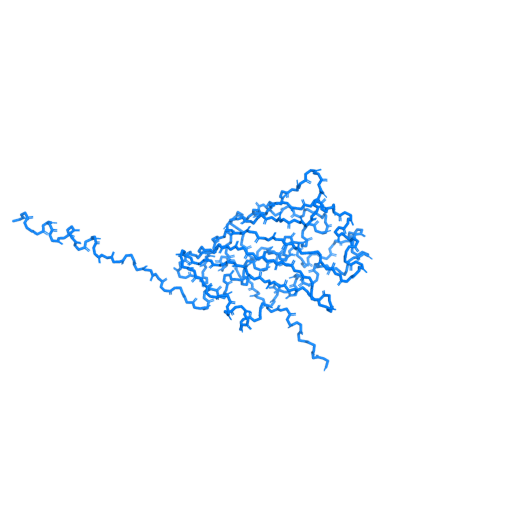7 4.074 14.809 1.00 87.44 112 ASN A N 1
ATOM 881 C CA . ASN A 1 112 ? 3.530 3.186 15.974 1.00 87.44 112 ASN A CA 1
ATOM 882 C C . ASN A 1 112 ? 2.299 2.273 16.147 1.00 87.44 112 ASN A C 1
ATOM 884 O O . ASN A 1 112 ? 1.699 2.203 17.224 1.00 87.44 112 ASN A O 1
ATOM 888 N N . TRP A 1 113 ? 1.922 1.595 15.061 1.00 91.00 113 TRP A N 1
ATOM 889 C CA . TRP A 1 113 ? 0.756 0.717 15.000 1.00 91.00 113 TRP A CA 1
ATOM 890 C C . TRP A 1 113 ? 0.812 -0.391 16.052 1.00 91.00 113 TRP A C 1
ATOM 892 O O . TRP A 1 113 ? 1.769 -1.167 16.116 1.00 91.00 113 TRP A O 1
ATOM 902 N N . LYS A 1 114 ? -0.247 -0.517 16.851 1.00 93.31 114 LYS A N 1
ATOM 903 C CA . LYS A 1 114 ? -0.420 -1.631 17.788 1.00 93.31 114 LYS A CA 1
ATOM 904 C C . LYS A 1 114 ? -1.252 -2.738 17.168 1.00 93.31 114 LYS A C 1
ATOM 906 O O . LYS A 1 114 ? -2.026 -2.535 16.236 1.00 93.31 114 LYS A O 1
ATOM 911 N N . LYS A 1 115 ? -1.100 -3.930 17.739 1.00 94.81 115 LYS A N 1
ATOM 912 C CA . LYS A 1 115 ? -1.818 -5.123 17.301 1.00 94.81 115 LYS A CA 1
ATOM 913 C C . LYS A 1 115 ? -3.323 -4.881 17.226 1.00 94.81 115 LYS A C 1
ATOM 915 O O . LYS A 1 115 ? -3.938 -4.499 18.221 1.00 94.81 115 LYS A O 1
ATOM 920 N N . GLY A 1 116 ? -3.893 -5.161 16.060 1.00 93.31 116 GLY A N 1
ATOM 921 C CA . GLY A 1 116 ? -5.312 -5.018 15.764 1.00 93.31 116 GLY A CA 1
ATOM 922 C C . GLY A 1 116 ? -5.792 -3.583 15.552 1.00 93.31 116 GLY A C 1
ATOM 923 O O . GLY A 1 116 ? -6.992 -3.402 15.367 1.00 93.31 116 GLY A O 1
ATOM 924 N N . GLU A 1 117 ? -4.920 -2.568 15.569 1.00 93.81 117 GLU A N 1
ATOM 925 C CA . GLU A 1 117 ? -5.336 -1.175 15.345 1.00 93.81 117 GLU A CA 1
ATOM 926 C C . GLU A 1 117 ? -5.736 -0.917 13.895 1.00 93.81 117 GLU A C 1
ATOM 928 O O . GLU A 1 117 ? -6.749 -0.257 13.660 1.00 93.81 117 GLU A O 1
ATOM 933 N N . ALA A 1 118 ? -4.973 -1.463 12.948 1.00 94.94 118 ALA A N 1
ATOM 934 C CA . ALA A 1 118 ? -5.249 -1.359 11.526 1.00 94.94 118 ALA A CA 1
ATOM 935 C C . ALA A 1 118 ? -4.884 -2.658 10.803 1.00 94.94 118 ALA A C 1
ATOM 937 O O . ALA A 1 118 ? -3.722 -3.063 10.751 1.00 94.94 118 ALA A O 1
ATOM 938 N N . ILE A 1 119 ? -5.911 -3.293 10.248 1.00 96.31 119 ILE A N 1
ATOM 939 C CA . ILE A 1 119 ? -5.856 -4.531 9.482 1.00 96.31 119 ILE A CA 1
ATOM 940 C C . ILE A 1 119 ? -6.412 -4.227 8.097 1.00 96.31 119 ILE A C 1
ATOM 942 O O . ILE A 1 119 ? -7.530 -3.718 7.973 1.00 96.31 119 ILE A O 1
ATOM 946 N N . VAL A 1 120 ? -5.641 -4.537 7.058 1.00 96.69 120 VAL A N 1
ATOM 947 C CA . VAL A 1 120 ? -6.023 -4.266 5.670 1.00 96.69 120 VAL A CA 1
ATOM 948 C C . VAL A 1 120 ? -6.163 -5.564 4.892 1.00 96.69 120 VAL A C 1
ATOM 950 O O . VAL A 1 120 ? -5.265 -6.407 4.884 1.00 96.69 120 VAL A O 1
ATOM 953 N N . THR A 1 121 ? -7.274 -5.674 4.172 1.00 97.56 121 THR A N 1
ATOM 954 C CA . THR A 1 121 ? -7.561 -6.782 3.261 1.00 97.56 121 THR A CA 1
ATOM 955 C C . THR A 1 121 ? -8.000 -6.232 1.915 1.00 97.56 121 THR A C 1
ATOM 957 O O . THR A 1 121 ? -8.764 -5.274 1.843 1.00 97.56 121 THR A O 1
ATOM 960 N N . GLY A 1 122 ? -7.530 -6.820 0.821 1.00 96.25 122 GLY A N 1
ATOM 961 C CA . GLY A 1 122 ? -7.904 -6.403 -0.530 1.00 96.25 122 GLY A CA 1
ATOM 962 C C . GLY A 1 122 ? -6.715 -6.375 -1.473 1.00 96.25 122 GLY A C 1
ATOM 963 O O . GLY A 1 122 ? -5.685 -6.979 -1.194 1.00 96.25 122 GLY A O 1
ATOM 964 N N . ALA A 1 123 ? -6.856 -5.702 -2.610 1.00 95.31 123 ALA A N 1
ATOM 965 C CA . ALA A 1 123 ? -5.852 -5.768 -3.662 1.00 95.31 123 ALA A CA 1
ATOM 966 C C . ALA A 1 123 ? -5.640 -4.442 -4.390 1.00 95.31 123 ALA A C 1
ATOM 968 O O . ALA A 1 123 ? -6.559 -3.631 -4.530 1.00 95.31 123 ALA A O 1
ATOM 969 N N . ALA A 1 124 ? -4.437 -4.291 -4.938 1.00 94.00 124 ALA A N 1
ATOM 970 C CA . ALA A 1 124 ? -4.128 -3.321 -5.975 1.00 94.00 124 ALA A CA 1
ATOM 971 C C . ALA A 1 124 ? -3.634 -4.012 -7.242 1.00 94.00 124 ALA A C 1
ATOM 973 O O . ALA A 1 124 ? -2.926 -5.014 -7.187 1.00 94.00 124 ALA A O 1
ATOM 974 N N . ALA A 1 125 ? -3.980 -3.431 -8.383 1.00 93.81 125 ALA A N 1
ATOM 975 C CA . ALA A 1 125 ? -3.398 -3.708 -9.681 1.00 93.81 125 ALA A CA 1
ATOM 976 C C . ALA A 1 125 ? -2.499 -2.538 -10.086 1.00 93.81 125 ALA A C 1
ATOM 978 O O . ALA A 1 125 ? -2.883 -1.372 -9.947 1.00 93.81 125 ALA A O 1
ATOM 979 N N . LEU A 1 126 ? -1.316 -2.861 -10.601 1.00 91.75 126 LEU A N 1
ATOM 980 C CA . LEU A 1 126 ? -0.292 -1.902 -11.003 1.00 91.75 126 LEU A CA 1
ATOM 981 C C . LEU A 1 126 ? -0.138 -1.929 -12.522 1.00 91.75 126 LEU A C 1
ATOM 983 O O . LEU A 1 126 ? -0.026 -2.991 -13.134 1.00 91.75 126 LEU A O 1
ATOM 987 N N . VAL A 1 127 ? -0.118 -0.749 -13.134 1.00 91.12 127 VAL A N 1
ATOM 988 C CA . VAL A 1 127 ? 0.040 -0.577 -14.578 1.00 91.12 127 VAL A CA 1
ATOM 989 C C . VAL A 1 127 ? 1.238 0.320 -14.834 1.00 91.12 127 VAL A C 1
ATOM 991 O O . VAL A 1 127 ? 1.194 1.531 -14.619 1.00 91.12 127 VAL A O 1
ATOM 994 N N . PHE A 1 128 ? 2.312 -0.294 -15.320 1.00 89.94 128 PHE A N 1
ATOM 995 C CA . PHE A 1 128 ? 3.526 0.401 -15.728 1.00 89.94 128 PHE A CA 1
ATOM 996 C C . PHE A 1 128 ? 3.433 0.836 -17.198 1.00 89.94 128 PHE A C 1
ATOM 998 O O . PHE A 1 128 ? 2.817 0.141 -18.015 1.00 89.94 128 PHE A O 1
ATOM 1005 N N . PRO A 1 129 ? 4.047 1.968 -17.576 1.00 86.12 129 PRO A N 1
ATOM 1006 C CA . PRO A 1 129 ? 3.934 2.496 -18.925 1.00 86.12 129 PRO A CA 1
ATOM 1007 C C . PRO A 1 129 ? 4.725 1.636 -19.917 1.00 86.12 129 PRO A C 1
ATOM 1009 O O . PRO A 1 129 ? 5.785 1.102 -19.594 1.00 86.12 129 PRO A O 1
ATOM 1012 N N . ASN A 1 130 ? 4.227 1.539 -21.152 1.00 84.94 130 ASN A N 1
ATOM 1013 C CA . ASN A 1 130 ? 4.942 0.974 -22.306 1.00 84.94 130 ASN A CA 1
ATOM 1014 C C . ASN A 1 130 ? 5.530 -0.441 -22.111 1.00 84.94 130 ASN A C 1
ATOM 1016 O O . ASN A 1 130 ? 6.531 -0.767 -22.745 1.00 84.94 130 ASN A O 1
ATOM 1020 N N . ASN A 1 131 ? 4.932 -1.284 -21.260 1.00 81.00 131 ASN A N 1
ATOM 1021 C CA . ASN A 1 131 ? 5.477 -2.604 -20.901 1.00 81.00 131 ASN A CA 1
ATOM 1022 C C . ASN A 1 131 ? 6.932 -2.537 -20.402 1.00 81.00 131 ASN A C 1
ATOM 1024 O O . ASN A 1 131 ? 7.748 -3.399 -20.731 1.00 81.00 131 ASN A O 1
ATOM 1028 N N . MET A 1 132 ? 7.247 -1.492 -19.633 1.00 88.81 132 MET A N 1
ATOM 1029 C CA . MET A 1 132 ? 8.550 -1.299 -19.009 1.00 88.81 132 MET A CA 1
ATOM 1030 C C . MET A 1 132 ? 9.009 -2.568 -18.280 1.00 88.81 132 MET A C 1
ATOM 1032 O O . MET A 1 132 ? 8.217 -3.213 -17.599 1.00 88.81 132 MET A O 1
ATOM 1036 N N . THR A 1 133 ? 10.285 -2.925 -18.404 1.00 89.06 133 THR A N 1
ATOM 1037 C CA . THR A 1 133 ? 10.887 -4.035 -17.655 1.00 89.06 133 THR A CA 1
ATOM 1038 C C . THR A 1 133 ? 11.421 -3.570 -16.302 1.00 89.06 133 THR A C 1
ATOM 1040 O O . THR A 1 133 ? 11.709 -2.389 -16.111 1.00 89.06 133 THR A O 1
ATOM 1043 N N . PHE A 1 134 ? 11.637 -4.495 -15.366 1.00 85.56 134 PHE A N 1
ATOM 1044 C CA . PHE A 1 134 ? 12.262 -4.185 -14.075 1.00 85.56 134 PHE A CA 1
ATOM 1045 C C . PHE A 1 134 ? 13.614 -3.469 -14.222 1.00 85.56 134 PHE A C 1
ATOM 1047 O O . PHE A 1 134 ? 13.901 -2.535 -13.483 1.00 85.56 134 PHE A O 1
ATOM 1054 N N . GLN A 1 135 ? 14.420 -3.835 -15.224 1.00 84.12 135 GLN A N 1
ATOM 1055 C CA . GLN A 1 135 ? 15.693 -3.159 -15.502 1.00 84.12 135 GLN A CA 1
ATOM 1056 C C . GLN A 1 135 ? 15.490 -1.700 -15.924 1.00 84.12 135 GLN A C 1
ATOM 1058 O O . GLN A 1 135 ? 16.176 -0.818 -15.420 1.00 84.12 135 GLN A O 1
ATOM 1063 N N . GLN A 1 136 ? 14.526 -1.434 -16.809 1.00 86.38 136 GLN A N 1
ATOM 1064 C CA . GLN A 1 136 ? 14.190 -0.071 -17.231 1.00 86.38 136 GLN A CA 1
ATOM 1065 C C . GLN A 1 136 ? 13.616 0.756 -16.075 1.00 86.38 136 GLN A C 1
ATOM 1067 O O . GLN A 1 136 ? 13.939 1.936 -15.949 1.00 86.38 136 GLN A O 1
ATOM 1072 N N . PHE A 1 137 ? 12.817 0.129 -15.208 1.00 83.25 137 PHE A N 1
ATOM 1073 C CA . PHE A 1 137 ? 12.328 0.742 -13.978 1.00 83.25 137 PHE A CA 1
ATOM 1074 C C . PHE A 1 137 ? 13.493 1.128 -13.060 1.00 83.25 137 PHE A C 1
ATOM 1076 O O . PHE A 1 137 ? 13.589 2.284 -12.669 1.00 83.25 137 PHE A O 1
ATOM 1083 N N . LEU A 1 138 ? 14.448 0.229 -12.802 1.00 79.50 138 LEU A N 1
ATOM 1084 C CA . LEU A 1 138 ? 15.646 0.555 -12.017 1.00 79.50 138 LEU A CA 1
ATOM 1085 C C . LEU A 1 138 ? 16.482 1.682 -12.645 1.00 79.50 138 LEU A C 1
ATOM 1087 O O . LEU A 1 138 ? 16.946 2.568 -11.932 1.00 79.50 138 LEU A O 1
ATOM 1091 N N . SER A 1 139 ? 16.646 1.697 -13.971 1.00 79.56 139 SER A N 1
ATOM 1092 C CA . SER A 1 139 ? 17.359 2.779 -14.664 1.00 79.56 139 SER A CA 1
ATOM 1093 C C . SER A 1 139 ? 16.673 4.139 -14.512 1.00 79.56 139 SER A C 1
ATOM 1095 O O . SER A 1 139 ? 17.359 5.156 -14.475 1.00 79.56 139 SER A O 1
ATOM 1097 N N . SER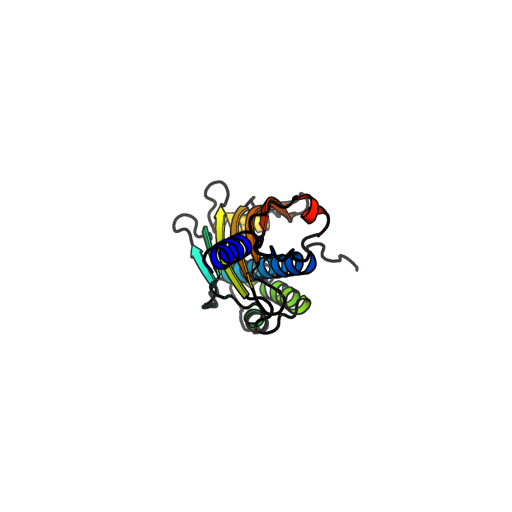 A 1 140 ? 15.344 4.178 -14.380 1.00 75.81 140 SER A N 1
ATOM 1098 C CA . SER A 1 140 ? 14.600 5.434 -14.218 1.00 75.81 140 SER A CA 1
ATOM 1099 C C . SER A 1 140 ? 14.874 6.149 -12.886 1.00 75.81 140 SER A C 1
ATOM 1101 O O . SER A 1 140 ? 14.872 7.380 -12.840 1.00 75.81 140 SER A O 1
ATOM 1103 N N . PHE A 1 141 ? 15.225 5.400 -11.831 1.00 67.31 141 PHE A N 1
ATOM 1104 C CA . PHE A 1 141 ? 15.672 5.983 -10.558 1.00 67.31 141 PHE A CA 1
ATOM 1105 C C . PHE A 1 141 ? 16.986 6.753 -10.704 1.00 67.31 141 PHE A C 1
ATOM 1107 O O . PHE A 1 141 ? 17.190 7.749 -10.021 1.00 67.31 141 PHE A O 1
ATOM 1114 N N . GLN A 1 142 ? 17.867 6.326 -11.613 1.00 67.62 142 GLN A N 1
ATOM 1115 C CA . GLN A 1 142 ? 19.140 7.009 -11.866 1.00 67.62 142 GLN A CA 1
ATOM 1116 C C . GLN A 1 142 ? 18.959 8.313 -12.651 1.00 67.62 142 GLN A C 1
ATOM 1118 O O . GLN A 1 142 ? 19.834 9.171 -12.614 1.00 67.62 142 GLN A O 1
ATOM 1123 N N . SER A 1 143 ? 17.842 8.459 -13.368 1.00 65.31 143 SER A N 1
ATOM 1124 C CA . SER A 1 143 ? 17.501 9.663 -14.130 1.00 65.31 143 SER A CA 1
ATOM 1125 C C . SER A 1 143 ? 16.594 10.639 -13.373 1.00 65.31 143 SER A C 1
ATOM 1127 O O . SER A 1 143 ? 16.052 11.542 -14.003 1.00 65.31 143 SER A O 1
ATOM 1129 N N . GLU A 1 144 ? 16.385 10.436 -12.065 1.00 64.00 144 GLU A N 1
ATOM 1130 C CA . GLU A 1 144 ? 15.542 11.281 -11.194 1.00 64.00 144 GLU A CA 1
ATOM 1131 C C . GLU A 1 144 ? 14.095 11.467 -11.699 1.00 64.00 144 GLU A C 1
ATOM 1133 O O . GLU A 1 144 ? 13.410 12.420 -11.344 1.00 64.00 144 GLU A O 1
ATOM 1138 N N . SER A 1 145 ? 13.596 10.548 -12.530 1.00 71.44 145 SER A N 1
ATOM 1139 C CA . SER A 1 145 ? 12.255 10.630 -13.106 1.00 71.44 145 SER A CA 1
ATOM 1140 C C . SER A 1 145 ? 11.569 9.284 -12.962 1.00 71.44 145 SER A C 1
ATOM 1142 O O . SER A 1 145 ? 11.824 8.355 -13.731 1.00 71.44 145 SER A O 1
ATOM 1144 N N . LEU A 1 146 ? 10.700 9.167 -11.954 1.00 70.25 146 LEU A N 1
ATOM 1145 C CA . LEU A 1 146 ? 9.870 7.985 -11.799 1.00 70.25 146 LEU A CA 1
ATOM 1146 C C . LEU A 1 146 ? 8.874 7.898 -12.961 1.00 70.25 146 LEU A C 1
ATOM 1148 O O . LEU A 1 146 ? 8.201 8.884 -13.286 1.00 70.25 146 LEU A O 1
ATOM 1152 N N . PRO A 1 147 ? 8.730 6.714 -13.576 1.00 79.75 147 PRO A N 1
ATOM 1153 C CA . PRO A 1 147 ? 7.725 6.498 -14.594 1.00 79.75 147 PRO A CA 1
ATOM 1154 C C . PRO A 1 147 ? 6.336 6.633 -13.979 1.00 79.75 147 PRO A C 1
ATOM 1156 O O . PRO A 1 147 ? 6.111 6.243 -12.836 1.00 79.75 147 PRO A O 1
ATOM 1159 N N . LYS A 1 148 ? 5.384 7.132 -14.771 1.00 85.50 148 LYS A N 1
ATOM 1160 C CA . LYS A 1 148 ? 3.983 7.220 -14.353 1.00 85.50 148 LYS A CA 1
ATOM 1161 C C . LYS A 1 148 ? 3.410 5.818 -14.156 1.00 85.50 148 LYS A C 1
ATOM 1163 O O . LYS A 1 148 ? 3.197 5.109 -15.139 1.00 85.50 148 LYS A O 1
ATOM 1168 N N . VAL A 1 149 ? 3.146 5.427 -12.916 1.00 86.19 149 VAL A N 1
ATOM 1169 C CA . VAL A 1 149 ? 2.533 4.143 -12.564 1.00 86.19 149 VAL A CA 1
ATOM 1170 C C . VAL A 1 149 ? 1.062 4.365 -12.246 1.00 86.19 149 VAL A C 1
ATOM 1172 O O . VAL A 1 149 ? 0.716 5.125 -11.344 1.00 86.19 149 VAL A O 1
ATOM 1175 N N . GLY A 1 150 ? 0.183 3.691 -12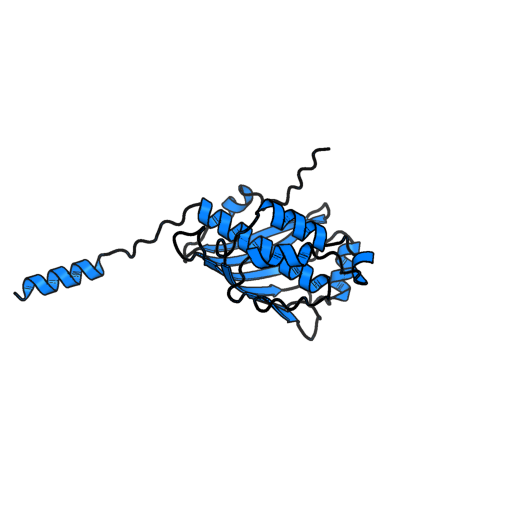.982 1.00 88.81 150 GLY A N 1
ATOM 1176 C CA . GLY A 1 150 ? -1.234 3.629 -12.646 1.00 88.81 150 GLY A CA 1
ATOM 1177 C C . GLY A 1 150 ? -1.475 2.589 -11.560 1.00 88.81 150 GLY A C 1
ATOM 1178 O O . GLY A 1 150 ? -0.969 1.472 -11.651 1.00 88.81 150 GLY A O 1
ATOM 1179 N N . VAL A 1 151 ? -2.275 2.929 -10.555 1.00 89.88 151 VAL A N 1
ATOM 1180 C CA . VAL A 1 151 ? -2.669 2.005 -9.489 1.00 89.88 151 VAL A CA 1
ATOM 1181 C C . VAL A 1 151 ? -4.182 2.012 -9.378 1.00 89.88 151 VAL A C 1
ATOM 1183 O O . VAL A 1 151 ? -4.787 3.058 -9.161 1.00 89.88 151 VAL A O 1
ATOM 1186 N N . SER A 1 152 ? -4.801 0.845 -9.512 1.00 92.31 152 SER A N 1
ATOM 1187 C CA . SER A 1 152 ? -6.214 0.650 -9.190 1.00 92.31 152 SER A CA 1
ATOM 1188 C C . SER A 1 152 ? -6.315 -0.246 -7.973 1.00 92.31 152 SER A C 1
ATOM 1190 O O . SER A 1 152 ? -5.685 -1.297 -7.945 1.00 92.31 152 SER A O 1
ATOM 1192 N N . PHE A 1 153 ? -7.084 0.158 -6.972 1.00 93.38 153 PHE A N 1
ATOM 1193 C CA . PHE A 1 153 ? -7.137 -0.549 -5.702 1.00 93.38 153 PHE A CA 1
ATOM 1194 C C . PHE A 1 153 ? -8.557 -0.681 -5.164 1.00 93.38 153 PHE A C 1
ATOM 1196 O O . PHE A 1 153 ? -9.443 0.125 -5.459 1.00 93.38 153 PHE A O 1
ATOM 1203 N N . ASN A 1 154 ? -8.757 -1.724 -4.367 1.00 95.69 154 ASN A N 1
ATOM 1204 C CA . ASN A 1 154 ? -9.951 -1.973 -3.577 1.00 95.69 154 ASN A CA 1
ATOM 1205 C C . ASN A 1 154 ? -9.513 -2.648 -2.280 1.00 95.69 154 ASN A C 1
ATOM 1207 O O . ASN A 1 154 ? -9.115 -3.816 -2.288 1.00 95.69 154 ASN A O 1
ATOM 1211 N N . TYR A 1 155 ? -9.583 -1.894 -1.194 1.00 95.56 155 TYR A N 1
ATOM 1212 C CA . TYR A 1 155 ? -9.179 -2.311 0.135 1.00 95.56 155 TYR A CA 1
ATOM 1213 C C . TYR A 1 155 ? -10.339 -2.186 1.106 1.00 95.56 155 TYR A C 1
ATOM 1215 O O . TYR A 1 155 ? -11.192 -1.314 0.973 1.00 95.56 155 TYR A O 1
ATOM 1223 N N . THR A 1 156 ? -10.334 -3.039 2.111 1.00 96.56 156 THR A N 1
ATOM 1224 C CA . THR A 1 156 ? -11.121 -2.900 3.323 1.00 96.56 156 THR A CA 1
ATOM 1225 C C . THR A 1 156 ? -10.142 -2.733 4.471 1.00 96.56 156 THR A C 1
ATOM 1227 O O . THR A 1 156 ? -9.223 -3.537 4.628 1.00 96.56 156 THR A O 1
ATOM 1230 N N . VAL A 1 157 ? -10.328 -1.674 5.248 1.00 95.19 157 VAL A N 1
ATOM 1231 C CA . VAL A 1 157 ? -9.562 -1.385 6.455 1.00 95.19 157 VAL A CA 1
ATOM 1232 C C . VAL A 1 157 ? -10.467 -1.605 7.659 1.00 95.19 157 VAL A C 1
ATOM 1234 O O . VAL A 1 157 ? -11.621 -1.177 7.671 1.00 95.19 157 VAL A O 1
ATOM 1237 N N . SER A 1 158 ? -9.950 -2.301 8.660 1.00 96.06 158 SER A N 1
ATOM 1238 C CA . SER A 1 158 ? -10.654 -2.630 9.896 1.00 96.06 158 SER A CA 1
ATOM 1239 C C . SER A 1 158 ? -9.690 -2.598 11.080 1.00 96.06 158 SER A C 1
ATOM 1241 O O . SER A 1 158 ? -8.486 -2.413 10.903 1.00 96.06 158 SER A O 1
ATOM 1243 N N . GLY A 1 159 ? -10.210 -2.754 12.296 1.00 94.56 159 GLY A N 1
ATOM 1244 C CA . GLY A 1 159 ? -9.406 -2.762 13.517 1.00 94.56 159 GLY A CA 1
ATOM 1245 C C . GLY A 1 159 ? -9.975 -1.853 14.597 1.00 94.56 159 GLY A C 1
ATOM 1246 O O . GLY A 1 159 ? -11.047 -1.275 14.451 1.00 94.56 159 GLY A O 1
ATOM 1247 N N . THR A 1 160 ? -9.254 -1.719 15.705 1.00 93.38 160 THR A N 1
ATOM 1248 C CA . THR A 1 160 ? -9.733 -0.991 16.888 1.00 93.38 160 THR A CA 1
ATOM 1249 C C . THR A 1 160 ? -9.740 0.529 16.725 1.00 93.38 160 THR A C 1
ATOM 1251 O O . THR A 1 160 ? -10.299 1.216 17.575 1.00 93.38 160 THR A O 1
ATOM 1254 N N . LEU A 1 161 ? -9.109 1.070 15.676 1.00 89.38 161 LEU A N 1
ATOM 1255 C CA . LEU A 1 161 ? -9.150 2.503 15.356 1.00 89.38 161 LEU A CA 1
ATOM 1256 C C . LEU A 1 161 ? -10.366 2.914 14.520 1.00 89.38 161 LEU A C 1
ATOM 1258 O O . LEU A 1 161 ? -10.505 4.102 14.220 1.00 89.38 161 LEU A O 1
ATOM 1262 N N . PHE A 1 162 ? -11.217 1.956 14.161 1.00 89.69 162 PHE A N 1
ATOM 1263 C CA . PHE A 1 162 ? -12.365 2.158 13.293 1.00 89.69 162 PHE A CA 1
ATOM 1264 C C . PHE A 1 162 ? -13.629 1.658 13.995 1.00 89.69 162 PHE A C 1
ATOM 1266 O O . PHE A 1 162 ? -13.640 0.583 14.595 1.00 89.69 162 PHE A O 1
ATOM 1273 N N . GLU A 1 163 ? -14.701 2.441 13.939 1.00 87.25 163 GLU A N 1
ATOM 1274 C CA . GLU A 1 163 ? -16.010 2.058 14.473 1.00 87.25 163 GLU A CA 1
ATOM 1275 C C . GLU A 1 163 ? -16.686 1.002 13.588 1.00 87.25 163 GLU A C 1
ATOM 1277 O O . GLU A 1 163 ? -17.509 0.213 14.055 1.00 87.25 163 GLU A O 1
ATOM 1282 N N . SER A 1 164 ? -16.326 0.978 12.305 1.00 88.19 164 SER A N 1
ATOM 1283 C CA . SER A 1 164 ? -16.814 0.034 11.304 1.00 88.19 164 SER A CA 1
ATOM 1284 C C . SER A 1 164 ? -15.745 -0.244 10.249 1.00 88.19 164 SER A C 1
ATOM 1286 O O . SER A 1 164 ? -14.750 0.472 10.150 1.00 88.19 164 SER A O 1
ATOM 1288 N N . GLU A 1 165 ? -15.940 -1.294 9.452 1.00 92.50 165 GLU A N 1
ATOM 1289 C CA . GLU A 1 165 ? -15.074 -1.553 8.303 1.00 92.50 165 GLU A CA 1
ATOM 1290 C C . GLU A 1 165 ? -15.194 -0.429 7.263 1.00 92.50 165 GLU A C 1
ATOM 1292 O O . GLU A 1 165 ? -16.291 0.002 6.895 1.00 92.50 165 GLU A O 1
ATOM 1297 N N . ILE A 1 166 ? -14.047 0.014 6.752 1.00 92.50 166 ILE A N 1
ATOM 1298 C CA . ILE A 1 166 ? -13.949 1.078 5.756 1.00 92.50 166 ILE A CA 1
ATOM 1299 C C . ILE A 1 166 ? -13.476 0.468 4.452 1.00 92.50 166 ILE A C 1
ATOM 1301 O O . ILE A 1 166 ? -12.327 0.057 4.312 1.00 92.50 166 ILE A O 1
ATOM 1305 N N . ASN A 1 167 ? -14.363 0.427 3.471 1.00 94.12 167 ASN A N 1
ATOM 1306 C CA . ASN A 1 167 ? -14.053 -0.007 2.128 1.00 94.12 167 ASN A CA 1
ATOM 1307 C C . ASN A 1 167 ? -13.620 1.188 1.271 1.00 94.12 167 ASN A C 1
ATOM 1309 O O . ASN A 1 167 ? -14.396 2.113 1.054 1.00 94.12 167 ASN A O 1
ATOM 1313 N N . ILE A 1 168 ? -12.392 1.153 0.764 1.00 91.50 168 ILE A N 1
ATOM 1314 C CA . ILE A 1 168 ? -11.775 2.211 -0.032 1.00 91.50 168 ILE A CA 1
ATOM 1315 C C . ILE A 1 168 ? -11.424 1.650 -1.407 1.00 91.50 168 ILE A C 1
ATOM 1317 O O . ILE A 1 168 ? -10.631 0.716 -1.538 1.00 91.50 168 ILE A O 1
ATOM 1321 N N . LYS A 1 169 ? -11.991 2.247 -2.452 1.00 92.69 169 LYS A N 1
ATOM 1322 C CA . LYS A 1 169 ? -11.710 1.919 -3.851 1.00 92.69 169 LYS A CA 1
ATOM 1323 C C . LYS A 1 169 ? -11.187 3.142 -4.564 1.00 92.69 169 LYS A C 1
ATOM 1325 O O . LYS A 1 169 ? -11.700 4.239 -4.362 1.00 92.69 169 LYS A O 1
ATOM 1330 N N . GLY A 1 170 ? -10.234 2.960 -5.461 1.00 88.94 170 GLY A N 1
ATOM 1331 C CA . GLY A 1 170 ? -9.754 4.091 -6.228 1.00 88.94 170 GLY A CA 1
ATOM 1332 C C . GLY A 1 170 ? -8.867 3.744 -7.399 1.00 88.94 170 GLY A C 1
ATOM 1333 O O . GLY A 1 170 ? -8.504 2.593 -7.651 1.00 88.94 170 GLY A O 1
ATOM 1334 N N . ILE A 1 171 ? -8.556 4.800 -8.135 1.00 88.31 171 ILE A N 1
ATOM 1335 C CA . ILE A 1 171 ? -7.560 4.819 -9.192 1.00 88.31 171 ILE A CA 1
ATOM 1336 C C . ILE A 1 171 ? -6.683 6.034 -8.921 1.00 88.31 171 ILE A C 1
ATOM 1338 O O . ILE A 1 171 ? -7.205 7.136 -8.755 1.00 88.31 171 ILE A O 1
ATOM 1342 N N . LEU A 1 172 ? -5.373 5.836 -8.877 1.00 86.75 172 LEU A N 1
ATOM 1343 C CA . LEU A 1 172 ? -4.385 6.894 -8.711 1.00 86.75 172 LEU A CA 1
ATOM 1344 C C . LEU A 1 172 ? -3.243 6.727 -9.712 1.00 86.75 172 LEU A C 1
ATOM 1346 O O . LEU A 1 172 ? -3.032 5.647 -10.268 1.00 86.75 172 LEU A O 1
ATOM 1350 N N . ILE A 1 173 ? -2.523 7.814 -9.947 1.00 83.31 173 ILE A N 1
ATOM 1351 C CA . ILE A 1 173 ? -1.271 7.843 -10.695 1.00 83.31 173 ILE A CA 1
ATOM 1352 C C . ILE A 1 173 ? -0.166 8.222 -9.717 1.00 83.31 173 ILE A C 1
ATOM 1354 O O . ILE A 1 173 ? -0.309 9.186 -8.970 1.00 83.31 173 ILE A O 1
ATOM 1358 N N . VAL A 1 174 ? 0.928 7.469 -9.737 1.00 81.19 174 VAL A N 1
ATOM 1359 C CA . VAL A 1 174 ? 2.174 7.815 -9.050 1.00 81.19 174 VAL A CA 1
ATOM 1360 C C . VAL A 1 174 ? 3.189 8.241 -10.099 1.00 81.19 174 VAL A C 1
ATOM 1362 O O . VAL A 1 174 ? 3.422 7.506 -11.057 1.00 81.19 174 VAL A O 1
ATOM 1365 N N . GLU A 1 175 ? 3.788 9.413 -9.946 1.00 78.12 175 GLU A N 1
ATOM 1366 C CA . GLU A 1 175 ? 4.806 9.943 -10.858 1.00 78.12 175 GLU A CA 1
ATOM 1367 C C . GLU A 1 175 ? 5.816 10.817 -10.114 1.00 78.12 175 GLU A C 1
ATOM 1369 O O . GLU A 1 175 ? 5.548 11.214 -8.989 1.00 78.12 175 GLU A O 1
ATOM 1374 N N . SER A 1 176 ? 6.969 11.127 -10.709 1.00 68.31 176 SER A N 1
ATOM 1375 C CA . SER A 1 176 ? 7.845 12.178 -10.170 1.00 68.31 176 SER A CA 1
ATOM 1376 C C . SER A 1 176 ? 7.428 13.552 -10.682 1.00 68.31 176 SER A C 1
ATOM 1378 O O . SER A 1 176 ? 7.063 13.708 -11.849 1.00 68.31 176 SER A O 1
ATOM 1380 N N . ASP A 1 177 ? 7.554 14.558 -9.825 1.00 69.31 177 ASP A N 1
ATOM 1381 C CA . ASP A 1 177 ? 7.483 15.962 -10.205 1.00 69.31 177 ASP A CA 1
ATOM 1382 C C . ASP A 1 177 ? 8.748 16.429 -10.946 1.00 69.31 177 ASP A C 1
ATOM 1384 O O . ASP A 1 177 ? 9.668 15.656 -11.227 1.00 69.31 177 ASP A O 1
ATOM 1388 N N . SER A 1 178 ? 8.809 17.723 -11.273 1.00 68.75 178 SER A N 1
ATOM 1389 C CA . SER A 1 178 ? 9.962 18.326 -11.956 1.00 68.75 178 SER A CA 1
ATOM 1390 C C . SER A 1 178 ? 11.266 18.310 -11.150 1.00 68.75 178 SER A C 1
ATOM 1392 O O . SER A 1 178 ? 12.315 18.622 -11.708 1.00 68.75 178 SER A O 1
ATOM 1394 N N . TYR A 1 179 ? 11.201 17.996 -9.859 1.00 65.12 179 TYR A N 1
ATOM 1395 C CA . TYR A 1 179 ? 12.322 17.899 -8.927 1.00 65.12 179 TYR A CA 1
ATOM 1396 C C . TYR A 1 179 ? 12.619 16.442 -8.533 1.00 65.12 179 TYR A C 1
ATOM 1398 O O . TYR A 1 179 ? 13.417 16.205 -7.629 1.00 65.12 179 TYR A O 1
ATOM 1406 N N . GLY A 1 180 ? 11.973 15.470 -9.186 1.00 60.06 180 GLY A N 1
ATOM 1407 C CA . GLY A 1 180 ? 12.135 14.048 -8.900 1.00 60.06 180 GLY A CA 1
ATOM 1408 C C . GLY A 1 180 ? 11.333 13.547 -7.696 1.00 60.06 180 GLY A C 1
ATOM 1409 O O . GLY A 1 180 ? 11.393 12.356 -7.384 1.00 60.06 180 GLY A O 1
ATOM 1410 N N . VAL A 1 181 ? 10.540 14.401 -7.041 1.00 64.81 181 VAL A N 1
ATOM 1411 C CA . VAL A 1 181 ? 9.750 14.053 -5.852 1.00 64.81 181 VAL A CA 1
ATOM 1412 C C . VAL A 1 181 ? 8.516 13.242 -6.261 1.00 64.81 181 VAL A C 1
ATOM 1414 O O . VAL A 1 181 ? 7.794 13.661 -7.166 1.00 64.81 181 VAL A O 1
ATOM 1417 N N . PRO A 1 182 ? 8.221 12.101 -5.611 1.00 64.44 182 PRO A N 1
ATOM 1418 C CA . PRO A 1 182 ? 7.011 11.338 -5.895 1.00 64.44 182 PRO A CA 1
ATOM 1419 C C . PRO A 1 182 ? 5.738 12.145 -5.588 1.00 64.44 182 PRO A C 1
ATOM 1421 O O . PRO A 1 182 ? 5.519 12.578 -4.458 1.00 64.44 182 PRO A O 1
ATOM 1424 N N . ILE A 1 183 ? 4.867 12.286 -6.581 1.00 70.62 183 ILE A N 1
ATOM 1425 C CA . ILE A 1 183 ? 3.505 12.809 -6.485 1.00 70.62 183 ILE A CA 1
ATOM 1426 C C . ILE A 1 183 ? 2.522 11.654 -6.662 1.00 70.62 183 ILE A C 1
ATOM 1428 O O . ILE A 1 183 ? 2.667 10.809 -7.547 1.00 70.62 183 ILE A O 1
ATOM 1432 N N . VAL A 1 184 ? 1.478 11.658 -5.833 1.00 75.69 184 VAL A N 1
ATOM 1433 C CA . VAL A 1 184 ? 0.323 10.767 -5.957 1.00 75.69 184 VAL A CA 1
ATOM 1434 C C . VAL A 1 184 ? -0.886 11.600 -6.366 1.00 75.69 184 VAL A C 1
ATOM 1436 O O . VAL A 1 184 ? -1.385 12.408 -5.587 1.00 75.69 184 VAL A O 1
ATOM 1439 N N . SER A 1 185 ? -1.370 11.399 -7.588 1.00 79.56 185 SER A N 1
ATOM 1440 C CA . SER A 1 185 ? -2.553 12.072 -8.121 1.00 79.56 185 SER A CA 1
ATOM 1441 C C . SER A 1 185 ? -3.731 11.101 -8.152 1.00 79.56 185 SER A C 1
ATOM 1443 O O . SER A 1 185 ? -3.742 10.178 -8.975 1.00 79.56 185 SER A O 1
ATOM 1445 N N . PRO A 1 186 ? -4.738 11.258 -7.280 1.00 79.50 186 PRO A N 1
ATOM 1446 C CA . PRO A 1 186 ? -5.934 10.444 -7.379 1.00 79.50 186 PRO A CA 1
ATOM 1447 C C . PRO A 1 186 ? -6.720 10.833 -8.641 1.00 79.50 186 PRO A C 1
ATOM 1449 O O . PRO A 1 186 ? -6.789 11.999 -9.016 1.00 79.50 186 PRO A O 1
ATOM 1452 N N . LEU A 1 187 ? -7.309 9.846 -9.313 1.00 84.00 187 LEU A N 1
ATOM 1453 C CA . LEU A 1 187 ? -8.221 10.032 -10.451 1.00 84.00 187 LEU A CA 1
ATOM 1454 C C . LEU A 1 187 ? -9.668 9.748 -10.063 1.00 84.00 187 LEU A C 1
ATOM 1456 O O . LEU A 1 187 ? -10.598 10.348 -10.596 1.00 84.00 187 LEU A O 1
ATOM 1460 N N . ARG A 1 188 ? -9.858 8.789 -9.157 1.00 86.69 188 ARG A N 1
ATOM 1461 C CA . ARG A 1 188 ? -11.154 8.436 -8.595 1.00 86.69 188 ARG A CA 1
ATOM 1462 C C . ARG A 1 188 ? -10.953 7.845 -7.216 1.00 86.69 188 ARG A C 1
ATOM 1464 O O . ARG A 1 188 ? -10.065 7.012 -7.038 1.00 86.69 188 ARG A O 1
ATOM 1471 N N . LEU A 1 189 ? -11.822 8.218 -6.289 1.00 85.50 189 LEU A N 1
ATOM 1472 C CA . LEU A 1 189 ? -11.867 7.630 -4.967 1.00 85.50 189 LEU A CA 1
ATOM 1473 C C . LEU A 1 189 ? -13.313 7.445 -4.517 1.00 85.50 189 LEU A C 1
ATOM 1475 O O . LEU A 1 189 ? -14.130 8.355 -4.631 1.00 85.50 189 LEU A O 1
ATOM 1479 N N . THR A 1 190 ? -13.591 6.273 -3.967 1.00 87.44 190 THR A N 1
ATOM 1480 C CA . THR A 1 190 ? -14.872 5.928 -3.373 1.00 87.44 190 THR A CA 1
ATOM 1481 C C . THR A 1 190 ? -14.617 5.293 -2.005 1.00 87.44 190 THR A C 1
ATOM 1483 O O . THR A 1 190 ? -13.826 4.352 -1.911 1.00 87.44 190 THR A O 1
ATOM 1486 N N . ILE A 1 191 ? -15.289 5.771 -0.956 1.00 88.19 191 ILE A N 1
ATOM 1487 C CA . ILE A 1 191 ? -15.233 5.205 0.401 1.00 88.19 191 ILE A CA 1
ATOM 1488 C C . ILE A 1 191 ? -16.642 4.773 0.800 1.00 88.19 191 ILE A C 1
ATOM 1490 O O . ILE A 1 191 ? -17.575 5.556 0.688 1.00 88.19 191 ILE A O 1
ATOM 1494 N N . ASN A 1 192 ? -16.826 3.515 1.203 1.00 88.50 192 ASN A N 1
ATOM 1495 C CA . ASN A 1 192 ? -18.129 2.914 1.525 1.00 88.50 192 ASN A CA 1
ATOM 1496 C C . ASN A 1 192 ? -19.231 3.197 0.479 1.00 88.50 192 ASN A C 1
ATOM 1498 O O . ASN A 1 192 ? -20.410 3.296 0.802 1.00 88.50 192 ASN A O 1
ATOM 1502 N N . ASN A 1 193 ? -18.843 3.225 -0.803 1.00 83.31 193 ASN A N 1
ATOM 1503 C CA . ASN A 1 193 ? -19.685 3.538 -1.970 1.00 83.31 193 ASN A CA 1
ATOM 1504 C C . ASN A 1 193 ? -20.091 5.014 -2.134 1.00 83.31 193 ASN A C 1
ATOM 1506 O O . ASN A 1 193 ? -20.896 5.317 -3.013 1.00 83.31 193 ASN A O 1
ATOM 1510 N N . GLU A 1 194 ? -19.502 5.924 -1.365 1.00 83.44 194 GLU A N 1
ATOM 1511 C CA . GLU A 1 194 ? -19.621 7.368 -1.561 1.00 83.44 194 GLU A CA 1
ATOM 1512 C C . GLU A 1 194 ? -18.408 7.883 -2.338 1.00 83.44 194 GLU A C 1
ATOM 1514 O O . GLU A 1 194 ? -17.269 7.546 -2.012 1.00 83.44 194 GLU A O 1
ATOM 1519 N N . ASP A 1 195 ? -18.637 8.659 -3.398 1.00 82.06 195 ASP A N 1
ATOM 1520 C CA . ASP A 1 195 ? -17.552 9.277 -4.163 1.00 82.06 195 ASP A CA 1
ATOM 1521 C C . ASP A 1 195 ? -16.993 10.473 -3.380 1.00 82.06 195 ASP A C 1
ATOM 1523 O O . ASP A 1 195 ? -17.739 11.354 -2.951 1.00 82.06 195 ASP A O 1
ATOM 1527 N N . TYR A 1 196 ? -15.673 10.507 -3.205 1.00 75.44 196 TYR A N 1
ATOM 1528 C CA . TYR A 1 196 ? -14.990 11.571 -2.472 1.00 75.44 196 TYR A CA 1
ATOM 1529 C C . TYR A 1 196 ? -14.373 12.579 -3.434 1.00 75.44 196 TYR A C 1
ATOM 1531 O O . TYR A 1 196 ? -13.747 12.210 -4.432 1.00 75.44 196 TYR A O 1
ATOM 1539 N N . ASP A 1 197 ? -14.521 13.863 -3.103 1.00 67.25 197 ASP A N 1
ATOM 1540 C CA . ASP A 1 197 ? -13.844 14.932 -3.8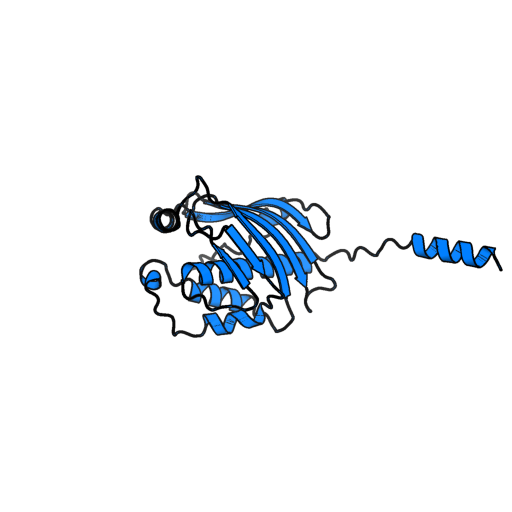26 1.00 67.25 197 ASP A CA 1
ATOM 1541 C C . ASP A 1 197 ? -12.331 14.854 -3.584 1.00 67.25 197 ASP A C 1
ATOM 1543 O O . ASP A 1 197 ? -11.839 14.795 -2.454 1.00 67.25 197 ASP A O 1
ATOM 1547 N N . LEU A 1 198 ? -11.588 14.860 -4.684 1.00 65.69 198 LEU A N 1
ATOM 1548 C CA . LEU A 1 198 ? -10.141 14.711 -4.723 1.00 65.69 198 LEU A CA 1
ATOM 1549 C C . LEU A 1 198 ? -9.411 15.951 -4.190 1.00 65.69 198 LEU A C 1
ATOM 1551 O O . LEU A 1 198 ? -8.249 15.845 -3.800 1.00 65.69 198 LEU A O 1
ATOM 1555 N N . SER A 1 199 ? -10.109 17.089 -4.072 1.00 57.59 199 SER A N 1
ATOM 1556 C CA . SER A 1 199 ? -9.613 18.296 -3.393 1.00 57.59 199 SER A CA 1
ATOM 1557 C C . SER A 1 199 ? -9.258 18.059 -1.914 1.00 57.59 199 SER A C 1
ATOM 1559 O O . SER A 1 199 ? -8.471 18.806 -1.328 1.00 57.59 199 SER A O 1
ATOM 1561 N N . PHE A 1 200 ? -9.772 16.983 -1.306 1.00 51.19 200 PHE A N 1
ATOM 1562 C CA . PHE A 1 200 ? -9.387 16.534 0.032 1.00 51.19 200 PHE A CA 1
ATOM 1563 C C . PHE A 1 200 ? -7.891 16.168 0.125 1.00 51.19 200 PHE A C 1
ATOM 1565 O O . PHE A 1 200 ? -7.245 16.489 1.122 1.00 51.19 200 PHE A O 1
ATOM 1572 N N . PHE A 1 201 ? -7.303 15.588 -0.929 1.00 52.34 201 PHE A N 1
ATOM 1573 C CA . PHE A 1 201 ? -5.876 15.220 -0.973 1.00 52.34 201 PHE A CA 1
ATOM 1574 C C . PHE A 1 201 ? -4.948 16.394 -1.275 1.00 52.34 201 PHE A C 1
ATOM 1576 O O . PHE A 1 201 ? -3.765 16.332 -0.965 1.00 52.34 201 PHE A O 1
ATOM 1583 N N . GLU A 1 202 ? -5.465 17.493 -1.826 1.00 46.03 202 GLU A N 1
ATOM 1584 C CA . GLU A 1 202 ? -4.697 18.742 -1.915 1.00 46.03 202 GLU A CA 1
ATOM 1585 C C . GLU A 1 202 ? -4.518 19.394 -0.529 1.00 46.03 202 GLU A C 1
ATOM 1587 O O . GLU A 1 202 ? -3.612 20.202 -0.332 1.00 46.03 202 GLU A O 1
ATOM 1592 N N . ARG A 1 203 ? -5.372 19.041 0.447 1.00 37.38 203 ARG A N 1
ATOM 1593 C CA . ARG A 1 203 ? -5.376 19.589 1.818 1.00 37.38 203 ARG A CA 1
ATOM 1594 C C . ARG A 1 203 ? -4.791 18.653 2.864 1.00 37.38 203 ARG A C 1
ATOM 1596 O O . ARG A 1 203 ? -4.261 19.126 3.866 1.00 37.38 203 ARG A O 1
ATOM 1603 N N . ALA A 1 204 ? -4.894 17.350 2.643 1.00 36.66 204 ALA A N 1
ATOM 1604 C CA . ALA A 1 204 ? -4.118 16.347 3.341 1.00 36.66 204 ALA A CA 1
ATOM 1605 C C . ALA A 1 204 ? -2.891 16.076 2.470 1.00 36.66 204 ALA A C 1
ATOM 1607 O O . ALA A 1 204 ? -2.979 15.205 1.605 1.00 36.66 204 ALA A O 1
ATOM 1608 N N . PRO A 1 205 ? -1.763 16.800 2.636 1.00 34.97 205 PRO A N 1
ATOM 1609 C CA . PRO A 1 205 ? -0.529 16.315 2.055 1.00 34.97 205 PRO A CA 1
ATOM 1610 C C . PRO A 1 205 ? -0.395 14.890 2.582 1.00 34.97 205 PRO A C 1
ATOM 1612 O O . PRO A 1 205 ? -0.250 14.689 3.789 1.00 34.97 205 PRO A O 1
ATOM 1615 N N . LEU A 1 206 ? -0.528 13.891 1.704 1.00 41.69 206 LEU A N 1
ATOM 1616 C CA . LEU A 1 206 ? 0.058 12.585 1.956 1.00 41.69 206 LEU A CA 1
ATOM 1617 C C . LEU A 1 206 ? 1.468 12.934 2.400 1.00 41.69 206 LEU A C 1
ATOM 1619 O O . LEU A 1 206 ? 2.195 13.509 1.599 1.00 41.69 206 LEU A O 1
ATOM 1623 N N . LEU A 1 207 ? 1.749 12.775 3.697 1.00 34.66 207 LEU A N 1
ATOM 1624 C CA . LEU A 1 207 ? 2.930 13.289 4.388 1.00 34.66 207 LEU A CA 1
ATOM 1625 C C . LEU A 1 207 ? 4.190 12.774 3.676 1.00 34.66 207 LEU A C 1
ATOM 1627 O O . LEU A 1 207 ? 4.722 11.708 3.982 1.00 34.66 207 LEU A O 1
ATOM 1631 N N . LEU A 1 208 ? 4.571 13.527 2.652 1.00 33.22 208 LEU A N 1
ATOM 1632 C CA . LEU A 1 208 ? 5.710 13.402 1.753 1.00 33.22 208 LEU A CA 1
ATOM 1633 C C . LEU A 1 208 ? 6.451 14.736 1.674 1.00 33.22 208 LEU A C 1
ATOM 1635 O O . LEU A 1 208 ? 7.555 14.793 1.143 1.00 33.22 208 LEU A O 1
ATOM 1639 N N . THR A 1 209 ? 5.922 15.795 2.294 1.00 27.67 209 THR A N 1
ATOM 1640 C CA . THR A 1 209 ? 6.763 16.875 2.787 1.00 27.67 209 THR A CA 1
ATOM 1641 C C . THR A 1 209 ? 7.587 16.325 3.942 1.00 27.67 209 THR A C 1
ATOM 1643 O O . THR A 1 209 ? 7.247 16.460 5.117 1.00 27.67 209 THR A O 1
ATOM 1646 N N . MET A 1 210 ? 8.713 15.700 3.580 1.00 30.89 210 MET A N 1
ATOM 1647 C CA . MET A 1 210 ? 9.914 15.801 4.387 1.00 30.89 210 MET A CA 1
ATOM 1648 C C . MET A 1 210 ? 10.008 17.254 4.823 1.00 30.89 210 MET A C 1
ATOM 1650 O O . MET A 1 210 ? 10.088 18.181 4.013 1.00 30.89 210 MET A O 1
ATOM 1654 N N . LYS A 1 211 ? 9.890 17.433 6.129 1.00 26.62 211 LYS A N 1
ATOM 1655 C CA . LYS A 1 211 ? 10.233 18.652 6.818 1.00 26.62 211 LYS A CA 1
ATOM 1656 C C . LYS A 1 211 ? 11.721 18.880 6.539 1.00 26.62 211 LYS A C 1
ATOM 1658 O O . LYS A 1 211 ? 12.570 18.379 7.265 1.00 26.62 211 LYS A O 1
ATOM 1663 N N . ASN A 1 212 ? 12.028 19.564 5.438 1.00 30.09 212 ASN A N 1
ATOM 1664 C CA . ASN A 1 212 ? 13.321 20.196 5.217 1.00 30.09 212 ASN A CA 1
ATOM 1665 C C . ASN A 1 212 ? 13.421 21.363 6.203 1.00 30.09 212 ASN A C 1
ATOM 1667 O O . ASN A 1 212 ? 13.311 22.516 5.808 1.00 30.09 212 ASN A O 1
ATOM 1671 N N . ASP A 1 213 ? 13.595 21.042 7.481 1.00 28.03 213 ASP A N 1
ATOM 1672 C CA . ASP A 1 213 ? 14.089 21.979 8.478 1.00 28.03 213 ASP A CA 1
ATOM 1673 C C . ASP A 1 213 ? 15.454 21.449 8.928 1.00 28.03 213 ASP A C 1
ATOM 1675 O O . ASP A 1 213 ? 15.557 20.593 9.811 1.00 28.03 213 ASP A O 1
ATOM 1679 N N . ILE A 1 214 ? 16.488 21.937 8.237 1.00 31.98 214 ILE A N 1
ATOM 1680 C CA . ILE A 1 214 ? 17.796 22.206 8.846 1.00 31.98 214 ILE A CA 1
ATOM 1681 C C . ILE A 1 214 ? 17.617 23.415 9.767 1.00 31.98 214 ILE A C 1
ATOM 1683 O O . ILE A 1 214 ? 16.960 24.383 9.319 1.00 31.98 214 ILE A O 1
#

Radius of gyration: 20.51 Å; chains: 1; bounding box: 78×37×40 Å